Protein AF-A0A1W2ESC0-F1 (afdb_monomer_lite)

Sequence (188 aa):
MRTIAGMPHILHDETISSWLYRSTLRSRYNNQYLAGQSFMIPSPVSWGGPLVESSDWDFDPNTDFLKAAMENLAIDVNYAAALFFNTHGRVVDWARRWWFCAQCLRADIARGQAPGWRKHWCYRDSIVCSTHGADLHRLQVQPQLSRGWDAFIQCLQDRLIDPAWQCQNFQRFRVSVVNRVARWKLKQ

pLDDT: mean 76.6, std 17.03, range [35.06, 96.19]

Structure (mmCIF, N/CA/C/O backbone):
data_AF-A0A1W2ESC0-F1
#
_entry.id   AF-A0A1W2ESC0-F1
#
loop_
_atom_site.group_PDB
_atom_site.id
_atom_site.type_symbol
_atom_site.label_atom_id
_atom_site.label_alt_id
_atom_site.label_comp_id
_atom_site.label_asym_id
_atom_site.label_entity_id
_atom_site.label_seq_id
_atom_site.pdbx_PDB_ins_code
_atom_site.Cartn_x
_atom_site.Cartn_y
_atom_site.Cartn_z
_atom_site.occupancy
_atom_site.B_iso_or_equiv
_atom_site.auth_seq_id
_atom_site.auth_comp_id
_atom_site.auth_asym_id
_atom_site.auth_atom_id
_atom_site.pdbx_PDB_model_num
ATOM 1 N N . MET A 1 1 ? 5.830 -21.468 -4.766 1.00 41.41 1 MET A N 1
ATOM 2 C CA . MET A 1 1 ? 5.925 -20.130 -5.397 1.00 41.41 1 MET A CA 1
ATOM 3 C C . MET A 1 1 ? 7.363 -19.906 -5.823 1.00 41.41 1 MET A C 1
ATOM 5 O O . MET A 1 1 ? 8.243 -20.080 -4.991 1.00 41.41 1 MET A O 1
ATOM 9 N N . ARG A 1 2 ? 7.616 -19.603 -7.103 1.00 43.34 2 ARG A N 1
ATOM 10 C CA . ARG A 1 2 ? 8.973 -19.318 -7.592 1.00 43.34 2 ARG A CA 1
ATOM 11 C C . ARG A 1 2 ? 9.365 -17.904 -7.163 1.00 43.34 2 ARG A C 1
ATOM 13 O O . ARG A 1 2 ? 8.674 -16.946 -7.495 1.00 43.34 2 ARG A O 1
ATOM 20 N N . THR A 1 3 ? 10.451 -17.785 -6.409 1.00 53.44 3 THR A N 1
ATOM 21 C CA . THR A 1 3 ? 11.131 -16.511 -6.161 1.00 53.44 3 THR A CA 1
ATOM 22 C C . THR A 1 3 ? 11.777 -16.043 -7.459 1.00 53.44 3 THR A C 1
ATOM 24 O O . THR A 1 3 ? 12.537 -16.803 -8.059 1.00 53.44 3 THR A O 1
ATOM 27 N N . ILE A 1 4 ? 11.505 -14.810 -7.886 1.00 63.50 4 ILE A N 1
ATOM 28 C CA . ILE A 1 4 ? 12.285 -14.177 -8.957 1.00 63.50 4 ILE A CA 1
ATOM 29 C C . ILE A 1 4 ? 13.701 -13.987 -8.403 1.00 63.50 4 ILE A C 1
ATOM 31 O O . ILE A 1 4 ? 13.871 -13.432 -7.313 1.00 63.50 4 ILE A O 1
ATOM 35 N N . ALA A 1 5 ? 14.704 -14.550 -9.079 1.00 62.56 5 ALA A N 1
ATOM 36 C CA . ALA A 1 5 ? 16.070 -14.604 -8.567 1.00 62.56 5 ALA A CA 1
ATOM 37 C C . ALA A 1 5 ? 16.574 -13.191 -8.218 1.00 62.56 5 ALA A C 1
ATOM 39 O O . ALA A 1 5 ? 16.376 -12.245 -8.972 1.00 62.56 5 ALA A O 1
ATOM 40 N N . GLY A 1 6 ? 17.179 -13.034 -7.037 1.00 67.25 6 GLY A N 1
ATOM 41 C CA . GLY A 1 6 ? 17.660 -11.736 -6.546 1.00 67.25 6 GLY A CA 1
ATOM 42 C C . GLY A 1 6 ? 16.595 -10.817 -5.927 1.00 67.2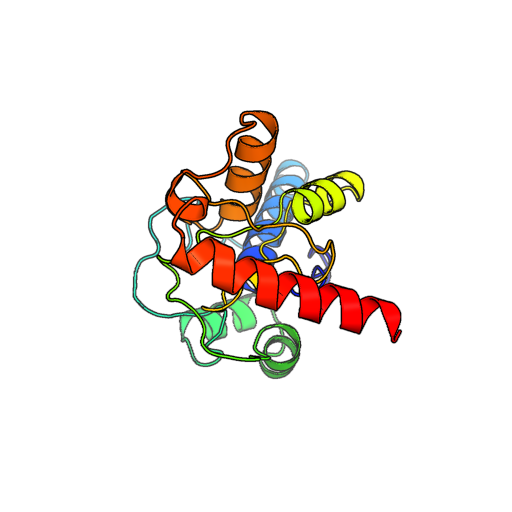5 6 GLY A C 1
ATOM 43 O O . GLY A 1 6 ? 16.959 -9.862 -5.243 1.00 67.25 6 GLY A O 1
ATOM 44 N N . MET A 1 7 ? 15.297 -11.116 -6.060 1.00 75.38 7 MET A N 1
ATOM 45 C CA . MET A 1 7 ? 14.214 -10.269 -5.541 1.00 75.38 7 MET A CA 1
ATOM 46 C C . MET A 1 7 ? 13.672 -10.739 -4.181 1.00 75.38 7 MET A C 1
ATOM 48 O O . MET A 1 7 ? 13.781 -11.920 -3.833 1.00 75.38 7 MET A O 1
ATOM 52 N N . PRO A 1 8 ? 13.138 -9.831 -3.342 1.00 81.88 8 PRO A N 1
ATOM 53 C CA . PRO A 1 8 ? 12.454 -10.204 -2.111 1.00 81.88 8 PRO A CA 1
ATOM 54 C C . PRO A 1 8 ? 11.199 -11.031 -2.401 1.00 81.88 8 PRO A C 1
ATOM 56 O O . PRO A 1 8 ? 10.537 -10.876 -3.428 1.00 81.88 8 PRO A O 1
ATOM 59 N N . HIS A 1 9 ? 10.840 -11.880 -1.441 1.00 85.94 9 HIS A N 1
ATOM 60 C CA . HIS A 1 9 ? 9.567 -12.586 -1.463 1.00 85.94 9 HIS A CA 1
ATOM 61 C C . HIS A 1 9 ? 8.393 -11.590 -1.463 1.00 85.94 9 HIS A C 1
ATOM 63 O O . HIS A 1 9 ? 8.395 -10.614 -0.698 1.00 85.94 9 HIS A O 1
ATOM 69 N N . ILE A 1 10 ? 7.392 -11.874 -2.298 1.00 89.19 10 ILE A N 1
ATOM 70 C CA . ILE A 1 10 ? 6.139 -11.115 -2.388 1.00 89.19 10 ILE A CA 1
ATOM 71 C C . ILE A 1 10 ? 5.327 -11.372 -1.121 1.00 89.19 10 ILE A C 1
ATOM 73 O O . ILE A 1 10 ? 5.048 -12.516 -0.771 1.00 89.19 10 ILE A O 1
ATOM 77 N N . LEU A 1 11 ? 4.972 -10.329 -0.385 1.00 92.00 11 LEU A N 1
ATOM 78 C CA . LEU A 1 11 ? 4.219 -10.487 0.855 1.00 92.00 11 LEU A CA 1
ATOM 79 C C . LEU A 1 11 ? 2.764 -10.851 0.560 1.00 92.00 11 LEU A C 1
ATOM 81 O O . LEU A 1 11 ? 2.233 -10.600 -0.521 1.00 92.00 11 LEU A O 1
ATOM 85 N N . HIS A 1 12 ? 2.102 -11.438 1.557 1.00 89.94 12 HIS A N 1
ATOM 86 C CA . HIS A 1 12 ? 0.672 -11.706 1.468 1.00 89.94 12 HIS A CA 1
ATOM 87 C C . HIS A 1 12 ? -0.081 -10.414 1.151 1.00 89.94 12 HIS A C 1
ATOM 89 O O . HIS A 1 12 ? 0.011 -9.460 1.928 1.00 89.94 12 HIS A O 1
ATOM 95 N N . ASP A 1 13 ? -0.864 -10.440 0.071 1.00 91.44 13 ASP A N 1
ATOM 96 C CA . ASP A 1 13 ? -1.694 -9.327 -0.385 1.00 91.44 13 ASP A CA 1
ATOM 97 C C . ASP A 1 13 ? -0.892 -8.045 -0.679 1.00 91.44 13 ASP A C 1
ATOM 99 O O . ASP A 1 13 ? -1.397 -6.946 -0.515 1.00 91.44 13 ASP A O 1
ATOM 103 N N . GLU A 1 14 ? 0.380 -8.154 -1.068 1.00 93.00 14 GLU A N 1
ATOM 104 C CA . GLU A 1 14 ? 1.222 -6.993 -1.382 1.00 93.00 14 GLU A CA 1
ATOM 105 C C . GLU A 1 14 ? 0.822 -6.315 -2.703 1.00 93.00 14 GLU A C 1
ATOM 107 O O . GLU A 1 14 ? 0.437 -6.989 -3.660 1.00 93.00 14 GLU A O 1
ATOM 112 N N . THR A 1 15 ? 0.929 -4.984 -2.772 1.00 92.38 15 THR A N 1
ATOM 113 C CA . THR A 1 15 ? 0.812 -4.249 -4.041 1.00 92.38 15 THR A CA 1
ATOM 114 C C . THR A 1 15 ? 2.098 -4.366 -4.862 1.00 92.38 15 THR A C 1
ATOM 116 O O . THR A 1 15 ? 3.195 -4.502 -4.308 1.00 92.38 15 THR A O 1
ATOM 119 N N . ILE A 1 16 ? 2.004 -4.269 -6.190 1.00 88.81 16 ILE A N 1
ATOM 120 C CA . ILE A 1 16 ? 3.195 -4.398 -7.037 1.00 88.81 16 ILE A CA 1
ATOM 121 C C . ILE A 1 16 ? 4.180 -3.247 -6.822 1.00 88.81 16 ILE A C 1
ATOM 123 O O . ILE A 1 16 ? 5.386 -3.477 -6.761 1.00 88.81 16 ILE A O 1
ATOM 127 N N . SER A 1 17 ? 3.687 -2.027 -6.601 1.00 86.62 17 SER A N 1
ATOM 128 C CA . SER A 1 17 ? 4.542 -0.873 -6.317 1.00 86.62 17 SER A CA 1
ATOM 129 C C . SER A 1 17 ? 5.352 -1.025 -5.032 1.00 86.62 17 SER A C 1
ATOM 131 O O . SER A 1 17 ? 6.529 -0.664 -4.996 1.00 86.62 17 SER A O 1
ATOM 133 N N . SER A 1 18 ? 4.755 -1.616 -3.994 1.00 90.50 18 SER A N 1
ATOM 134 C CA . SER A 1 18 ? 5.446 -1.957 -2.750 1.00 90.50 18 SER A CA 1
ATOM 135 C C . SER A 1 18 ? 6.541 -2.992 -2.986 1.00 90.50 18 SER A C 1
ATOM 137 O O . SER A 1 18 ? 7.677 -2.825 -2.533 1.00 90.50 18 SER A O 1
ATOM 139 N N . TRP A 1 19 ? 6.211 -4.056 -3.718 1.00 89.75 19 TRP A N 1
ATOM 140 C CA . TRP A 1 19 ? 7.153 -5.129 -3.996 1.00 89.75 19 TRP A CA 1
ATOM 141 C C . TRP A 1 19 ? 8.335 -4.653 -4.857 1.00 89.75 19 TRP A C 1
ATOM 143 O O . TRP A 1 19 ? 9.490 -4.949 -4.532 1.00 89.75 19 TRP A O 1
ATOM 153 N N . LEU A 1 20 ? 8.082 -3.844 -5.893 1.00 83.75 20 LEU A N 1
ATOM 154 C CA . LEU A 1 20 ? 9.140 -3.229 -6.700 1.00 83.75 20 LEU A CA 1
ATOM 155 C C . LEU A 1 20 ? 10.026 -2.318 -5.849 1.00 83.75 20 LEU A C 1
ATOM 157 O O . LEU A 1 20 ? 11.248 -2.462 -5.881 1.00 83.75 20 LEU A O 1
ATOM 161 N N . TYR A 1 21 ? 9.442 -1.448 -5.020 1.00 84.44 21 TYR A N 1
ATOM 162 C CA . TYR A 1 21 ? 10.215 -0.588 -4.125 1.00 84.44 21 TYR A CA 1
ATOM 163 C C . TYR A 1 21 ? 11.125 -1.401 -3.190 1.00 84.44 21 TYR A C 1
ATOM 165 O O . TYR A 1 21 ? 12.327 -1.137 -3.113 1.00 84.44 21 TYR A O 1
ATOM 173 N N . ARG A 1 22 ? 10.610 -2.456 -2.548 1.00 87.69 22 ARG A N 1
ATOM 174 C CA . ARG A 1 22 ? 11.422 -3.354 -1.704 1.00 87.69 22 ARG A CA 1
ATOM 175 C C . ARG A 1 22 ? 12.517 -4.072 -2.490 1.00 87.69 22 ARG A C 1
ATOM 177 O O . ARG A 1 22 ? 13.609 -4.283 -1.961 1.00 87.69 22 ARG A O 1
ATOM 184 N N . SER A 1 23 ? 12.255 -4.409 -3.750 1.00 82.19 23 SER A N 1
ATOM 185 C CA . SER A 1 23 ? 13.252 -4.999 -4.648 1.00 82.19 23 SER A CA 1
ATOM 186 C C . SER A 1 23 ? 14.414 -4.036 -4.901 1.00 82.19 23 SER A C 1
ATOM 188 O O . SER A 1 23 ? 15.574 -4.450 -4.859 1.00 82.19 23 SER A O 1
ATOM 190 N N . THR A 1 24 ? 14.134 -2.734 -5.034 1.00 76.00 24 THR A N 1
ATOM 191 C CA . THR A 1 24 ? 15.190 -1.717 -5.167 1.00 76.00 24 THR A CA 1
ATOM 192 C C . THR A 1 24 ? 16.056 -1.584 -3.910 1.00 76.00 24 THR A C 1
ATOM 194 O O . THR A 1 24 ? 17.265 -1.395 -4.022 1.00 76.00 24 THR A O 1
ATOM 197 N N . LEU A 1 25 ? 15.486 -1.736 -2.706 1.00 74.12 25 LEU A N 1
ATOM 198 C CA . LEU A 1 25 ? 16.249 -1.659 -1.451 1.00 74.12 25 LEU A CA 1
ATOM 199 C C . LEU A 1 25 ? 17.281 -2.788 -1.338 1.00 74.12 25 LEU A C 1
ATOM 201 O O . LEU A 1 25 ? 18.408 -2.556 -0.904 1.00 74.12 25 LEU A O 1
ATOM 205 N N . ARG A 1 26 ? 16.920 -3.998 -1.778 1.00 64.38 26 ARG A N 1
ATOM 206 C CA . ARG A 1 26 ? 17.834 -5.148 -1.796 1.00 64.38 26 ARG A CA 1
ATOM 207 C C . ARG A 1 26 ? 18.931 -4.995 -2.852 1.00 64.38 26 ARG A C 1
ATOM 209 O O . ARG A 1 26 ? 20.084 -5.313 -2.576 1.00 64.38 26 ARG A O 1
ATOM 216 N N . SER A 1 27 ? 18.585 -4.463 -4.027 1.00 58.38 27 SER A N 1
ATOM 217 C CA . SER A 1 27 ? 19.563 -4.138 -5.074 1.00 58.38 27 SER A CA 1
ATOM 218 C C . SER A 1 27 ? 20.592 -3.108 -4.590 1.00 58.38 27 SER A C 1
ATOM 220 O O . SER A 1 27 ? 21.786 -3.303 -4.790 1.00 58.38 27 SER A O 1
ATOM 222 N N . ARG A 1 28 ? 20.173 -2.074 -3.840 1.00 54.69 28 ARG A N 1
ATOM 223 C CA . ARG A 1 28 ? 21.103 -1.095 -3.242 1.00 54.69 28 ARG A CA 1
ATOM 224 C C . ARG A 1 28 ? 22.101 -1.716 -2.266 1.00 54.69 28 ARG A C 1
ATOM 226 O O . ARG A 1 28 ? 23.260 -1.315 -2.268 1.00 54.69 28 ARG A O 1
ATOM 233 N N . TYR A 1 29 ? 21.670 -2.703 -1.483 1.00 49.41 29 TYR A N 1
ATOM 234 C CA . TYR A 1 29 ? 22.563 -3.436 -0.586 1.00 49.41 29 TYR A CA 1
ATOM 235 C C . TYR A 1 29 ? 23.587 -4.283 -1.362 1.00 49.41 29 TYR A C 1
ATOM 237 O O . TYR A 1 29 ? 24.774 -4.254 -1.055 1.00 49.41 29 TYR A O 1
ATOM 245 N N . ASN A 1 30 ? 23.158 -4.975 -2.422 1.00 49.44 30 ASN A N 1
ATOM 246 C CA . ASN A 1 30 ? 24.054 -5.806 -3.233 1.00 49.44 30 ASN A CA 1
ATOM 247 C C . ASN A 1 30 ? 25.013 -4.982 -4.116 1.00 49.44 30 ASN A C 1
ATOM 249 O O . ASN A 1 30 ? 26.172 -5.362 -4.271 1.00 49.44 30 ASN A O 1
ATOM 253 N N . ASN A 1 31 ? 24.571 -3.836 -4.645 1.00 45.25 31 ASN A N 1
ATOM 254 C CA . ASN A 1 31 ? 25.403 -2.944 -5.461 1.00 45.25 31 ASN A CA 1
ATOM 255 C C . ASN A 1 31 ? 26.501 -2.232 -4.650 1.00 45.25 31 ASN A C 1
ATOM 257 O O . ASN A 1 31 ? 27.511 -1.842 -5.225 1.00 45.25 31 ASN A O 1
ATOM 261 N N . GLN A 1 32 ? 26.355 -2.090 -3.326 1.00 43.34 32 GLN A N 1
ATOM 262 C CA . GLN A 1 32 ? 27.427 -1.548 -2.475 1.00 43.34 32 GLN A CA 1
ATOM 263 C C . GLN A 1 32 ? 28.571 -2.544 -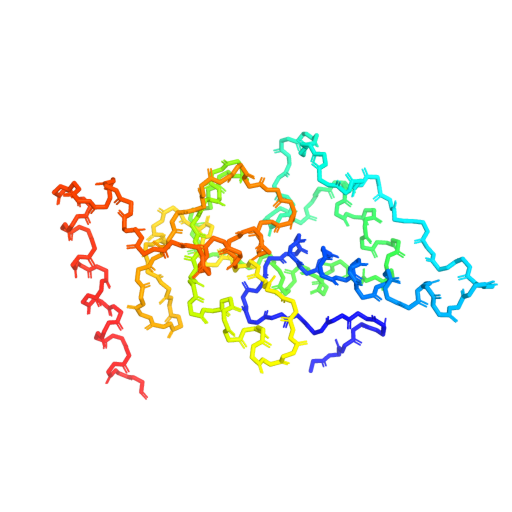2.224 1.00 43.34 32 GLN A C 1
ATOM 265 O O . GLN A 1 32 ? 29.691 -2.112 -1.965 1.00 43.34 32 GLN A O 1
ATOM 270 N N . TYR A 1 33 ? 28.326 -3.854 -2.341 1.00 38.41 33 TYR A N 1
ATOM 271 C CA . TYR A 1 33 ? 29.348 -4.895 -2.146 1.00 38.41 33 TYR A CA 1
ATOM 272 C C . TYR A 1 33 ? 29.983 -5.402 -3.452 1.00 38.41 33 TYR A C 1
ATOM 274 O O . TYR A 1 33 ? 31.045 -6.020 -3.414 1.00 38.41 33 TYR A O 1
ATOM 282 N N . LEU A 1 34 ? 29.377 -5.123 -4.609 1.00 39.59 34 LEU A N 1
ATOM 283 C CA . LEU A 1 34 ? 29.867 -5.525 -5.930 1.00 39.59 34 LEU A CA 1
ATOM 284 C C . LEU A 1 34 ? 30.189 -4.284 -6.771 1.00 39.59 34 LEU A C 1
ATOM 286 O O . LEU A 1 34 ? 29.500 -3.973 -7.740 1.00 39.59 34 LEU A O 1
ATOM 290 N N . ALA A 1 35 ? 31.264 -3.580 -6.411 1.00 38.09 35 ALA A N 1
ATOM 291 C CA . ALA A 1 35 ? 31.797 -2.410 -7.122 1.00 38.09 35 ALA A CA 1
ATOM 292 C C . ALA A 1 35 ? 32.402 -2.740 -8.512 1.00 38.09 35 ALA A C 1
ATOM 294 O O . ALA A 1 35 ? 33.462 -2.236 -8.873 1.00 38.09 35 ALA A O 1
ATOM 295 N N . GLY A 1 36 ? 31.756 -3.602 -9.301 1.00 39.00 36 GLY A N 1
ATOM 296 C CA . GLY A 1 36 ? 32.279 -4.048 -10.595 1.00 39.00 36 GLY A CA 1
ATOM 297 C C . GLY A 1 36 ? 31.262 -4.610 -11.587 1.00 39.00 36 GLY A C 1
ATOM 298 O O . GLY A 1 36 ? 31.639 -4.884 -12.722 1.00 39.00 36 GLY A O 1
ATOM 299 N N . GLN A 1 37 ? 29.985 -4.770 -11.224 1.00 35.88 37 GLN A N 1
ATOM 300 C CA . GLN A 1 37 ? 28.953 -5.190 -12.177 1.00 35.88 37 GLN A CA 1
ATOM 301 C C . GLN A 1 37 ? 27.734 -4.287 -12.043 1.00 35.88 37 GLN A C 1
ATOM 303 O O . GLN A 1 37 ? 27.009 -4.331 -11.055 1.00 35.88 37 GLN A O 1
ATOM 308 N N . SER A 1 38 ? 27.548 -3.443 -13.059 1.00 36.34 38 SER A N 1
ATOM 309 C CA . SER A 1 38 ? 26.398 -2.559 -13.225 1.00 36.34 38 SER A CA 1
ATOM 310 C C . SER A 1 38 ? 25.133 -3.401 -13.424 1.00 36.34 38 SER A C 1
ATOM 312 O O . SER A 1 38 ? 24.699 -3.653 -14.547 1.00 36.34 38 SER A O 1
ATOM 314 N N . PHE A 1 39 ? 24.557 -3.903 -12.331 1.00 35.06 39 PHE A N 1
ATOM 315 C CA . PHE A 1 39 ? 23.235 -4.509 -12.359 1.00 35.06 39 PHE A CA 1
ATOM 316 C C . PHE A 1 39 ? 22.195 -3.393 -12.348 1.00 35.06 39 PHE A C 1
ATOM 318 O O . PHE A 1 39 ? 21.914 -2.796 -11.311 1.00 35.06 39 PHE A O 1
ATOM 325 N N . MET A 1 40 ? 21.665 -3.145 -13.547 1.00 37.84 40 MET A N 1
ATOM 326 C CA . MET A 1 40 ? 20.442 -2.408 -13.865 1.00 37.84 40 MET A CA 1
ATOM 327 C C . MET A 1 40 ? 20.280 -1.072 -13.136 1.00 37.84 40 MET A C 1
ATOM 329 O O . MET A 1 40 ? 19.765 -0.984 -12.021 1.00 37.84 40 MET A O 1
ATOM 333 N N . ILE A 1 41 ? 20.658 -0.004 -13.841 1.00 39.72 41 ILE A N 1
ATOM 334 C CA . ILE A 1 41 ? 20.189 1.358 -13.573 1.00 39.72 41 ILE A CA 1
ATOM 335 C C . ILE A 1 41 ? 18.659 1.293 -13.385 1.00 39.72 41 ILE A C 1
ATOM 337 O O . ILE A 1 41 ? 17.969 0.850 -14.306 1.00 39.72 41 ILE A O 1
ATOM 341 N N . PRO A 1 42 ? 18.101 1.681 -12.222 1.00 39.69 42 PRO A N 1
ATOM 342 C CA . PRO A 1 42 ? 16.657 1.670 -12.038 1.00 39.69 42 PRO A CA 1
ATOM 343 C C . PRO A 1 42 ? 16.017 2.677 -13.003 1.00 39.69 42 PRO A C 1
ATOM 345 O O . PRO A 1 42 ? 16.354 3.860 -12.974 1.00 39.69 42 PRO A O 1
ATOM 348 N N . SER A 1 43 ? 15.104 2.205 -13.853 1.00 38.66 43 SER A N 1
ATOM 349 C CA . SER A 1 43 ? 14.258 3.042 -14.719 1.00 38.66 43 SER A CA 1
ATOM 350 C C . SER A 1 43 ? 13.336 3.955 -13.876 1.00 38.66 43 SER A C 1
ATOM 352 O O . SER A 1 43 ? 13.102 3.656 -12.700 1.00 38.66 43 SER A O 1
ATOM 354 N N . PRO A 1 44 ? 12.787 5.051 -14.439 1.00 41.59 44 PRO A N 1
ATOM 355 C CA . PRO A 1 44 ? 12.885 6.450 -14.005 1.00 41.59 44 PRO A CA 1
ATOM 356 C C . PRO A 1 44 ? 12.030 6.833 -12.777 1.00 41.59 44 PRO A C 1
ATOM 358 O O . PRO A 1 44 ? 11.700 8.000 -12.588 1.00 41.59 44 PRO A O 1
ATOM 361 N N . VAL A 1 45 ? 11.670 5.887 -11.908 1.00 45.34 45 VAL A N 1
ATOM 362 C CA . VAL A 1 45 ? 11.050 6.191 -10.612 1.00 45.34 45 VAL A CA 1
ATOM 363 C C . VAL A 1 45 ? 12.150 6.445 -9.593 1.00 45.34 45 VAL A C 1
ATOM 365 O O . VAL A 1 45 ? 12.391 5.684 -8.655 1.00 45.34 45 VAL A O 1
ATOM 368 N N . SER A 1 46 ? 12.890 7.519 -9.832 1.00 39.94 46 SER A N 1
ATOM 369 C CA . SER A 1 46 ? 13.880 8.056 -8.916 1.00 39.94 46 SER A CA 1
ATOM 370 C C . SER A 1 46 ? 13.208 8.407 -7.581 1.00 39.94 46 SER A C 1
ATOM 372 O O . SER A 1 46 ? 12.581 9.443 -7.399 1.00 39.94 46 SER A O 1
ATOM 374 N N . TRP A 1 47 ? 13.350 7.491 -6.625 1.00 45.34 47 TRP A N 1
ATOM 375 C CA . TRP A 1 47 ? 13.706 7.791 -5.239 1.00 45.34 47 TRP A CA 1
ATOM 376 C C . TRP A 1 47 ? 12.968 8.956 -4.556 1.00 45.34 47 TRP A C 1
ATOM 378 O O . TRP A 1 47 ? 13.600 9.894 -4.082 1.00 45.34 47 TRP A O 1
ATOM 388 N N . GLY A 1 48 ? 11.644 8.859 -4.425 1.00 42.25 48 GLY A N 1
ATOM 389 C CA . GLY A 1 48 ? 10.869 9.790 -3.593 1.00 42.25 48 GLY A CA 1
ATOM 390 C C . GLY A 1 48 ? 10.405 11.067 -4.298 1.00 42.25 48 GLY A C 1
ATOM 391 O O . GLY A 1 48 ? 9.916 11.973 -3.627 1.00 42.25 48 GLY A O 1
ATOM 392 N N . GLY A 1 49 ? 10.518 11.140 -5.628 1.00 38.38 49 GLY A N 1
ATOM 393 C CA . GLY A 1 49 ? 9.806 12.147 -6.415 1.00 38.38 49 GLY A CA 1
ATOM 394 C C . GLY A 1 49 ? 8.287 11.902 -6.427 1.00 38.38 49 GLY A C 1
ATOM 395 O O . GLY A 1 49 ? 7.860 10.751 -6.292 1.00 38.38 49 GLY A O 1
ATOM 396 N N . PRO A 1 50 ? 7.459 12.954 -6.585 1.00 44.16 50 PRO A N 1
ATOM 397 C CA . PRO A 1 50 ? 6.019 12.791 -6.762 1.00 44.16 50 PRO A CA 1
ATOM 398 C C . PRO A 1 50 ? 5.761 11.884 -7.968 1.00 44.16 50 PRO A C 1
ATOM 400 O O . PRO A 1 50 ? 6.401 12.060 -9.005 1.00 44.16 50 PRO A O 1
ATOM 403 N N . LEU A 1 51 ? 4.844 10.915 -7.837 1.00 50.47 51 LEU A N 1
ATOM 404 C CA . LEU A 1 51 ? 4.415 10.119 -8.987 1.00 50.47 51 LEU A CA 1
ATOM 405 C C . LEU A 1 51 ? 3.961 11.070 -10.098 1.00 50.47 51 LEU A C 1
ATOM 407 O O . LEU A 1 51 ? 2.953 11.767 -9.959 1.00 50.47 51 LEU A O 1
ATOM 411 N N . VAL A 1 52 ? 4.725 11.092 -11.186 1.00 47.22 52 VAL A N 1
ATOM 412 C CA . VAL A 1 52 ? 4.305 11.704 -12.437 1.00 47.22 52 VAL A CA 1
ATOM 413 C C . VAL A 1 52 ? 3.261 10.759 -13.038 1.00 47.22 52 VAL A C 1
ATOM 415 O O . VAL A 1 52 ? 3.565 9.613 -13.346 1.00 47.22 52 VAL A O 1
ATOM 418 N N . GLU A 1 53 ? 2.033 11.272 -13.134 1.00 51.59 53 GLU A N 1
ATOM 419 C CA . GLU A 1 53 ? 0.903 10.796 -13.951 1.00 51.59 53 GLU A CA 1
ATOM 420 C C . GLU A 1 53 ? 0.033 9.611 -13.464 1.00 51.59 53 GLU A C 1
ATOM 422 O O . GLU A 1 53 ? 0.436 8.453 -13.432 1.00 51.59 53 GLU A O 1
ATOM 427 N N . SER A 1 54 ? -1.211 9.994 -13.118 1.00 53.38 54 SER A N 1
ATOM 428 C CA . SER A 1 54 ? -2.572 9.409 -13.273 1.00 53.38 54 SER A CA 1
ATOM 429 C C . SER A 1 54 ? -2.849 7.906 -13.448 1.00 53.38 54 SER A C 1
ATOM 431 O O . SER A 1 54 ? -4.009 7.519 -13.302 1.00 53.38 54 SER A O 1
ATOM 433 N N . SER A 1 55 ? -1.874 7.055 -13.746 1.00 63.75 55 SER A N 1
ATOM 434 C CA . SER A 1 55 ? -2.099 5.636 -14.026 1.00 63.75 55 SER A CA 1
ATOM 435 C C . SER A 1 55 ? -1.941 4.783 -12.762 1.00 63.75 55 SER A C 1
ATOM 437 O O . SER A 1 55 ? -0.934 4.837 -12.055 1.00 63.75 55 SER A O 1
ATOM 439 N N . ASP A 1 56 ? -2.972 4.005 -12.428 1.00 78.06 56 ASP A N 1
ATOM 440 C CA . ASP A 1 56 ? -3.004 3.172 -11.224 1.00 78.06 56 ASP A CA 1
ATOM 441 C C . ASP A 1 56 ? -2.427 1.777 -11.482 1.00 78.06 56 ASP A C 1
ATOM 443 O O . ASP A 1 56 ? -3.131 0.776 -11.547 1.00 78.06 56 ASP A O 1
ATOM 447 N N . TRP A 1 57 ? -1.111 1.699 -11.598 1.00 79.12 57 TRP A N 1
ATOM 448 C CA . TRP A 1 57 ? -0.397 0.467 -11.931 1.00 79.12 57 TRP A CA 1
ATOM 449 C C . TRP A 1 57 ? -0.366 -0.600 -10.817 1.00 79.12 57 TRP A C 1
ATOM 451 O O . TRP A 1 57 ? 0.170 -1.682 -11.037 1.00 79.12 57 TRP A O 1
ATOM 461 N N . ASP A 1 58 ? -0.945 -0.349 -9.634 1.00 86.50 58 ASP A N 1
ATOM 462 C CA . ASP A 1 58 ? -1.186 -1.413 -8.639 1.00 86.50 58 ASP A CA 1
ATOM 463 C C . ASP A 1 58 ? -2.418 -2.265 -8.980 1.00 86.50 58 ASP A C 1
ATOM 465 O O . ASP A 1 58 ? -2.529 -3.392 -8.496 1.00 86.50 58 ASP A O 1
ATOM 469 N N . PHE A 1 59 ? -3.351 -1.711 -9.761 1.00 87.19 59 PHE A N 1
ATOM 470 C CA . PHE A 1 59 ? -4.650 -2.321 -10.056 1.00 87.19 59 PHE A CA 1
ATOM 471 C C . PHE A 1 59 ? -5.010 -2.306 -11.550 1.00 87.19 59 PHE A C 1
ATOM 473 O O . PHE A 1 59 ? -5.963 -2.977 -11.939 1.00 87.19 59 PHE A O 1
ATOM 480 N N . ASP A 1 60 ? -4.225 -1.625 -12.387 1.00 84.31 60 ASP A N 1
ATOM 481 C CA . ASP A 1 60 ? -4.312 -1.655 -13.845 1.00 84.31 60 ASP A CA 1
ATOM 482 C C . ASP A 1 60 ? -3.086 -2.364 -14.460 1.00 84.31 60 ASP A C 1
ATOM 484 O O . ASP A 1 60 ? -1.979 -1.806 -14.472 1.00 84.31 60 ASP A O 1
ATOM 488 N N . PRO A 1 61 ? -3.257 -3.591 -14.991 1.00 78.94 61 PRO A N 1
ATOM 489 C CA . PRO A 1 61 ? -2.174 -4.339 -15.619 1.00 78.94 61 PRO A CA 1
ATOM 490 C C . PRO A 1 61 ? -1.794 -3.804 -17.011 1.00 78.94 61 PRO A C 1
ATOM 492 O O . PRO A 1 61 ? -0.824 -4.274 -17.601 1.00 78.94 61 PRO A O 1
ATOM 495 N N . ASN A 1 62 ? -2.546 -2.851 -17.570 1.00 80.19 62 ASN A N 1
ATOM 496 C CA . ASN A 1 62 ? -2.360 -2.394 -18.948 1.00 80.19 62 ASN A CA 1
ATOM 497 C C . ASN A 1 62 ? -1.525 -1.119 -19.074 1.00 80.19 62 ASN A C 1
ATOM 499 O O . ASN A 1 62 ? -1.331 -0.643 -20.194 1.00 80.19 62 ASN A O 1
ATOM 503 N N . THR A 1 63 ? -1.005 -0.593 -17.964 1.00 78.19 63 THR A N 1
ATOM 504 C CA . THR A 1 63 ? -0.166 0.609 -17.980 1.00 78.19 63 THR A CA 1
ATOM 505 C C . THR A 1 63 ? 1.153 0.356 -18.716 1.00 78.19 63 THR A C 1
ATOM 507 O O . THR A 1 63 ? 1.807 -0.674 -18.528 1.00 78.19 63 THR A O 1
ATOM 510 N N . ASP A 1 64 ? 1.571 1.308 -19.552 1.00 77.44 64 ASP A N 1
ATOM 511 C CA . ASP A 1 64 ? 2.811 1.184 -20.333 1.00 77.44 64 ASP A CA 1
ATOM 512 C C . ASP A 1 64 ? 4.043 1.103 -19.429 1.00 77.44 64 ASP A C 1
ATOM 514 O O . ASP A 1 64 ? 4.972 0.338 -19.689 1.00 77.44 64 ASP A O 1
ATOM 518 N N . PHE A 1 65 ? 4.002 1.817 -18.301 1.00 72.88 65 PHE A N 1
ATOM 519 C CA . PHE A 1 65 ? 5.022 1.730 -17.266 1.00 72.88 65 PHE A CA 1
ATOM 520 C C . PHE A 1 65 ? 5.183 0.301 -16.733 1.00 72.88 65 PHE A C 1
ATOM 522 O O . PHE A 1 65 ? 6.306 -0.190 -16.616 1.00 72.88 65 PHE A O 1
ATOM 529 N N . LEU A 1 66 ? 4.077 -0.386 -16.426 1.00 75.88 66 LEU A N 1
ATOM 530 C CA . LEU A 1 66 ? 4.135 -1.749 -15.913 1.00 75.88 66 LEU A CA 1
ATOM 531 C C . LEU A 1 66 ? 4.713 -2.711 -16.947 1.00 75.88 66 LEU A C 1
ATOM 533 O O . LEU A 1 66 ? 5.567 -3.522 -16.593 1.00 75.88 66 LEU A O 1
ATOM 537 N N . LYS A 1 67 ? 4.273 -2.617 -18.206 1.00 77.81 67 LYS A N 1
ATOM 538 C CA . LYS A 1 67 ? 4.792 -3.457 -19.295 1.00 77.81 67 LYS A CA 1
ATOM 539 C C . LYS A 1 67 ? 6.305 -3.295 -19.419 1.00 77.81 67 LYS A C 1
ATOM 541 O O . LYS A 1 67 ? 7.029 -4.282 -19.315 1.00 77.81 67 LYS A O 1
ATOM 546 N N . ALA A 1 68 ? 6.781 -2.050 -19.483 1.00 76.38 68 ALA A N 1
ATOM 547 C CA . ALA A 1 68 ? 8.207 -1.746 -19.532 1.00 76.38 68 ALA A CA 1
ATOM 548 C C . ALA A 1 68 ? 8.961 -2.254 -18.288 1.00 76.38 68 ALA A C 1
ATOM 550 O O . ALA A 1 68 ? 10.072 -2.775 -18.397 1.00 76.38 68 ALA A O 1
ATOM 551 N N . ALA A 1 69 ? 8.386 -2.129 -17.088 1.00 74.12 69 ALA A N 1
ATOM 552 C CA . ALA A 1 69 ? 9.004 -2.630 -15.862 1.00 74.12 69 ALA A CA 1
ATOM 553 C C . ALA A 1 69 ? 9.112 -4.164 -15.854 1.00 74.12 69 ALA A C 1
ATOM 555 O O . ALA A 1 69 ? 10.155 -4.699 -15.487 1.00 74.12 69 ALA A O 1
ATOM 556 N N . MET A 1 70 ? 8.063 -4.877 -16.266 1.00 77.31 70 MET A N 1
ATOM 557 C CA . MET A 1 70 ? 8.061 -6.342 -16.311 1.00 77.31 70 MET A CA 1
ATOM 558 C C . MET A 1 70 ? 9.025 -6.880 -17.375 1.00 77.31 70 MET A C 1
ATOM 560 O O . MET A 1 70 ? 9.770 -7.816 -17.086 1.00 77.31 70 MET A O 1
ATOM 564 N N . GLU A 1 71 ? 9.082 -6.251 -18.554 1.00 78.25 71 GLU A N 1
ATOM 565 C CA . GLU A 1 71 ? 10.046 -6.579 -19.612 1.00 78.25 71 GLU A CA 1
ATOM 566 C C . GLU A 1 71 ? 11.493 -6.430 -19.125 1.00 78.25 71 GLU A C 1
ATOM 568 O O . GLU A 1 71 ? 12.279 -7.371 -19.230 1.00 78.25 71 GLU A O 1
ATOM 573 N N . ASN A 1 72 ? 11.831 -5.293 -18.504 1.00 73.62 72 ASN A N 1
ATOM 574 C CA . ASN A 1 72 ? 13.175 -5.049 -17.966 1.00 73.62 72 ASN A CA 1
ATOM 575 C C . ASN A 1 72 ? 13.575 -6.051 -16.875 1.00 73.62 72 ASN A C 1
ATOM 577 O O . ASN A 1 72 ? 14.749 -6.385 -16.733 1.00 73.62 72 ASN A O 1
ATOM 581 N N . LEU A 1 73 ? 12.607 -6.532 -16.095 1.00 73.12 73 LEU A N 1
ATOM 582 C CA . LEU A 1 73 ? 12.837 -7.495 -15.019 1.00 73.12 73 LEU A CA 1
ATOM 583 C C . LEU A 1 73 ? 12.741 -8.957 -15.487 1.00 73.12 73 LEU A C 1
ATOM 585 O O . LEU A 1 73 ? 12.891 -9.859 -14.660 1.00 73.12 73 LEU A O 1
ATOM 589 N N . ALA A 1 74 ? 12.494 -9.194 -16.781 1.00 77.56 74 ALA A N 1
ATOM 590 C CA . ALA A 1 74 ? 12.229 -10.510 -17.362 1.00 77.56 74 ALA A CA 1
ATOM 591 C C . ALA A 1 74 ? 11.123 -11.286 -16.612 1.00 77.56 74 ALA A C 1
ATOM 593 O O . ALA A 1 74 ? 11.218 -12.497 -16.394 1.00 77.56 74 ALA A O 1
ATOM 594 N N . ILE A 1 75 ? 10.075 -10.575 -16.185 1.00 76.81 75 ILE A N 1
ATOM 595 C CA . ILE A 1 75 ? 8.915 -11.139 -15.491 1.00 76.81 75 ILE A CA 1
ATOM 596 C C . ILE A 1 75 ? 7.788 -11.336 -16.500 1.00 76.81 75 ILE A C 1
ATOM 598 O O . ILE A 1 75 ? 7.415 -10.415 -17.221 1.00 76.81 75 ILE A O 1
ATOM 602 N N . ASP A 1 76 ? 7.201 -12.531 -16.509 1.00 80.25 76 ASP A N 1
ATOM 603 C CA . ASP A 1 76 ? 5.999 -12.801 -17.292 1.00 80.25 76 ASP A CA 1
ATOM 604 C C . ASP A 1 76 ? 4.830 -11.926 -16.797 1.00 80.25 76 ASP A C 1
ATOM 606 O O . ASP A 1 76 ? 4.436 -11.977 -15.626 1.00 80.25 76 ASP A O 1
ATOM 610 N N . VAL A 1 77 ? 4.272 -11.116 -17.701 1.00 75.50 77 VAL A N 1
ATOM 611 C CA . VAL A 1 77 ? 3.184 -10.176 -17.394 1.00 75.50 77 VAL A CA 1
ATOM 612 C C . VAL A 1 77 ? 1.920 -10.904 -16.934 1.00 75.50 77 VAL A C 1
ATOM 614 O O . VAL A 1 77 ? 1.254 -10.420 -16.023 1.00 75.50 77 VAL A O 1
ATOM 617 N N . ASN A 1 78 ? 1.599 -12.081 -17.480 1.00 80.19 78 ASN A N 1
ATOM 618 C CA . ASN A 1 78 ? 0.436 -12.868 -17.056 1.00 80.19 78 ASN A CA 1
ATOM 619 C C . ASN A 1 78 ? 0.636 -13.435 -15.647 1.00 80.19 78 ASN A C 1
ATOM 621 O O . ASN A 1 78 ? -0.294 -13.472 -14.839 1.00 80.19 78 ASN A O 1
ATOM 625 N N . TYR A 1 79 ? 1.863 -13.842 -15.321 1.00 80.94 79 TYR A N 1
ATOM 626 C CA . TYR A 1 79 ? 2.215 -14.265 -13.971 1.00 80.94 79 TYR A CA 1
ATOM 627 C C . TYR A 1 79 ? 2.105 -13.105 -12.971 1.00 80.94 79 TYR A C 1
ATOM 629 O O . TYR A 1 79 ? 1.499 -13.262 -11.909 1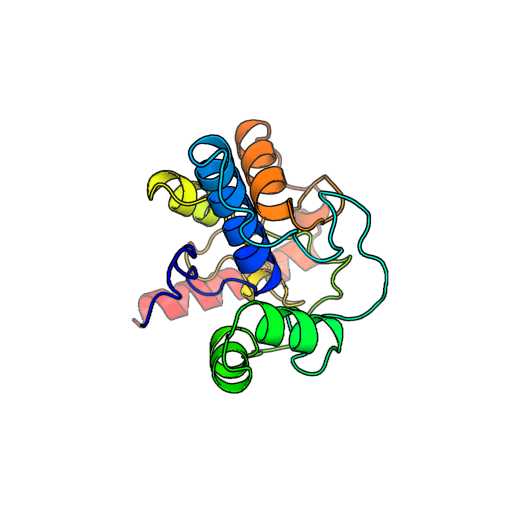.00 80.94 79 TYR A O 1
ATOM 637 N N . ALA A 1 80 ? 2.624 -11.922 -13.315 1.00 78.75 80 ALA A N 1
ATOM 638 C CA . ALA A 1 80 ? 2.468 -10.719 -12.497 1.00 78.75 80 ALA A CA 1
ATOM 639 C C . ALA A 1 80 ? 0.988 -10.314 -12.351 1.00 78.75 80 ALA A C 1
ATOM 641 O O . ALA A 1 80 ? 0.546 -10.009 -11.239 1.00 78.75 80 ALA A O 1
ATOM 642 N N . ALA A 1 81 ? 0.212 -10.393 -13.439 1.00 79.94 81 ALA A N 1
ATOM 643 C CA . ALA A 1 81 ? -1.232 -10.159 -13.474 1.00 79.94 81 ALA A CA 1
ATOM 644 C C . ALA A 1 81 ? -1.961 -11.009 -12.420 1.00 79.94 81 ALA A C 1
ATOM 646 O O . ALA A 1 81 ? -2.681 -10.477 -11.572 1.00 79.94 81 ALA A O 1
ATOM 647 N N . ALA A 1 82 ? -1.702 -12.319 -12.414 1.00 81.88 82 ALA A N 1
ATOM 648 C CA . ALA A 1 82 ? -2.332 -13.265 -11.494 1.00 81.88 82 ALA A CA 1
ATOM 649 C C . ALA A 1 82 ? -2.001 -13.004 -10.012 1.00 81.88 82 ALA A C 1
ATOM 651 O O . ALA A 1 82 ? -2.816 -13.293 -9.133 1.00 81.88 82 ALA A O 1
ATOM 652 N N . LEU A 1 83 ? -0.819 -12.457 -9.714 1.00 83.19 83 LEU A N 1
ATOM 653 C CA . LEU A 1 83 ? -0.373 -12.201 -8.342 1.00 83.19 83 LEU A CA 1
ATOM 654 C C . LEU A 1 83 ? -0.866 -10.855 -7.798 1.00 83.19 83 LEU A C 1
ATOM 656 O O . LEU A 1 83 ? -1.360 -10.763 -6.667 1.00 83.19 83 LEU A O 1
ATOM 660 N N . PHE A 1 84 ? -0.732 -9.796 -8.592 1.00 85.88 84 PHE A N 1
ATOM 661 C CA . PHE A 1 84 ? -0.931 -8.433 -8.111 1.00 85.88 84 PHE A CA 1
ATOM 662 C C . PHE A 1 84 ? -2.324 -7.886 -8.428 1.00 85.88 84 PHE A C 1
ATOM 664 O O . PHE A 1 84 ? -2.911 -7.236 -7.570 1.00 85.88 84 PHE A O 1
ATOM 671 N N . PHE A 1 85 ? -2.923 -8.239 -9.564 1.00 85.12 85 PHE A N 1
ATOM 672 C CA . PHE A 1 85 ? -4.065 -7.498 -10.119 1.00 85.12 85 PHE A CA 1
ATOM 673 C C . PHE A 1 85 ? -5.437 -8.112 -9.813 1.00 85.12 85 PHE A C 1
ATOM 675 O O . PHE A 1 85 ? -6.447 -7.723 -10.395 1.00 85.12 85 PHE A O 1
ATOM 682 N N . ASN A 1 86 ? -5.510 -9.054 -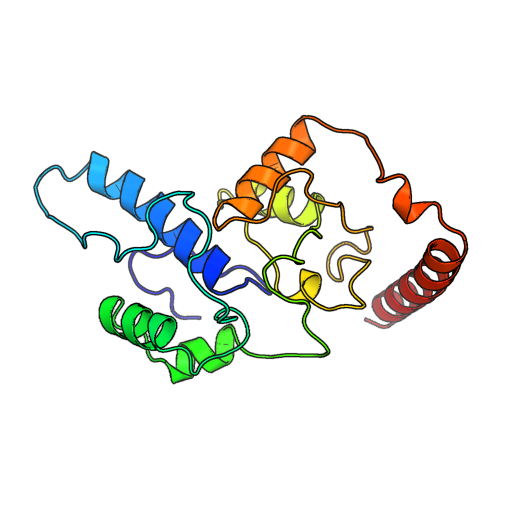8.869 1.00 78.50 86 ASN A N 1
ATOM 683 C CA . ASN A 1 86 ? -6.794 -9.556 -8.386 1.00 78.50 86 ASN A CA 1
ATOM 684 C C . ASN A 1 86 ? -7.503 -8.480 -7.542 1.00 78.50 86 ASN A C 1
ATOM 686 O O . ASN A 1 86 ? -7.006 -8.108 -6.473 1.00 78.50 86 ASN A O 1
ATOM 690 N N . THR A 1 87 ? -8.643 -7.981 -8.032 1.00 76.94 87 THR A N 1
ATOM 691 C CA . THR A 1 87 ? -9.427 -6.924 -7.383 1.00 76.94 87 THR A CA 1
ATOM 692 C C . THR A 1 87 ? -10.709 -7.484 -6.768 1.00 76.94 87 THR A C 1
ATOM 694 O O . THR A 1 87 ? -11.389 -8.329 -7.347 1.00 76.94 87 THR A O 1
ATOM 697 N N . HIS A 1 88 ? -11.052 -7.017 -5.568 1.00 76.62 88 HIS A N 1
ATOM 698 C CA . HIS A 1 88 ? -12.210 -7.510 -4.808 1.00 76.62 88 HIS A CA 1
ATOM 699 C C . HIS A 1 88 ? -13.263 -6.429 -4.526 1.00 76.62 88 HIS A C 1
ATOM 701 O O . HIS A 1 88 ? -14.192 -6.651 -3.751 1.00 76.62 88 HIS A O 1
ATOM 707 N N . GLY A 1 89 ? -13.133 -5.248 -5.133 1.00 82.56 89 GLY A N 1
ATOM 708 C CA . GLY A 1 89 ? -14.044 -4.137 -4.891 1.00 82.56 89 GLY A CA 1
ATOM 709 C C . GLY A 1 89 ? -13.574 -2.821 -5.495 1.00 82.56 89 GLY A C 1
ATOM 710 O O . GLY A 1 89 ? -12.693 -2.782 -6.351 1.00 82.56 89 GLY A O 1
ATOM 711 N N . ARG A 1 90 ? -14.179 -1.721 -5.032 1.00 87.19 90 ARG A N 1
ATOM 712 C CA . ARG A 1 90 ? -13.840 -0.369 -5.492 1.00 87.19 90 ARG A CA 1
ATOM 713 C C . ARG A 1 90 ? -12.528 0.087 -4.867 1.00 87.19 90 ARG A C 1
ATOM 715 O O . ARG A 1 90 ? -12.459 0.300 -3.656 1.00 87.19 90 ARG A O 1
ATOM 722 N N . VAL A 1 91 ? -11.512 0.235 -5.703 1.00 89.12 91 VAL A N 1
ATOM 723 C CA . VAL A 1 91 ? -10.186 0.733 -5.335 1.00 89.12 91 VAL A CA 1
ATOM 724 C C . VAL A 1 91 ? -10.228 2.256 -5.190 1.00 89.12 91 VAL A C 1
ATOM 726 O O . VAL A 1 91 ? -10.970 2.933 -5.901 1.00 89.12 91 VAL A O 1
ATOM 729 N N . VAL A 1 92 ? -9.471 2.800 -4.238 1.00 87.88 92 VAL A N 1
ATOM 730 C CA . VAL A 1 92 ? -9.241 4.243 -4.123 1.00 87.88 92 VAL A CA 1
ATOM 731 C C . VAL A 1 92 ? -8.068 4.661 -5.002 1.00 87.88 92 VAL A C 1
ATOM 733 O O . VAL A 1 92 ? -7.071 3.935 -5.106 1.00 87.88 92 VAL A O 1
ATOM 736 N N . ASP A 1 93 ? -8.168 5.865 -5.566 1.00 84.38 93 ASP A N 1
ATOM 737 C CA . ASP A 1 93 ? -7.094 6.488 -6.340 1.00 84.38 93 ASP A CA 1
ATOM 738 C C . ASP A 1 93 ? -5.766 6.423 -5.586 1.00 84.38 93 ASP A C 1
ATOM 740 O O . ASP A 1 93 ? -5.734 6.522 -4.355 1.00 84.38 93 ASP A O 1
ATOM 744 N N . TRP A 1 94 ? -4.657 6.321 -6.318 1.00 82.12 94 TRP A N 1
ATOM 745 C CA . TRP A 1 94 ? -3.316 6.241 -5.739 1.00 82.12 94 TRP A CA 1
ATOM 746 C C . TRP A 1 94 ? -3.066 7.296 -4.648 1.00 82.12 94 TRP A C 1
ATOM 748 O O . TRP A 1 94 ? -2.683 6.971 -3.523 1.00 82.12 94 TRP A O 1
ATOM 758 N N . ALA A 1 95 ? -3.379 8.560 -4.951 1.00 79.06 95 ALA A N 1
ATOM 759 C CA . ALA A 1 95 ? -3.204 9.695 -4.043 1.00 79.06 95 ALA A CA 1
ATOM 760 C C . ALA A 1 95 ? -4.093 9.631 -2.783 1.00 79.06 95 ALA A C 1
ATOM 762 O O . ALA A 1 95 ? -3.950 10.448 -1.877 1.00 79.06 95 ALA A O 1
ATOM 763 N N . ARG A 1 96 ? -5.029 8.678 -2.718 1.00 82.75 96 ARG A N 1
ATOM 764 C CA . ARG A 1 96 ? -5.953 8.440 -1.602 1.00 82.75 96 ARG A CA 1
ATOM 765 C C . ARG A 1 96 ? -5.615 7.181 -0.794 1.00 82.75 96 ARG A C 1
ATOM 767 O O . ARG A 1 96 ? -6.363 6.825 0.116 1.00 82.75 96 ARG A O 1
ATOM 774 N N . ARG A 1 97 ? -4.478 6.531 -1.053 1.00 88.56 97 ARG A N 1
ATOM 775 C CA . ARG A 1 97 ? -4.018 5.325 -0.337 1.00 88.56 97 ARG A CA 1
ATOM 776 C C . ARG A 1 97 ? -3.285 5.665 0.950 1.00 88.56 97 ARG A C 1
ATOM 778 O O . ARG A 1 97 ? -2.093 5.419 1.093 1.00 88.56 97 ARG A O 1
ATOM 785 N N . TRP A 1 98 ? -4.020 6.242 1.889 1.00 90.38 98 TRP A N 1
ATOM 786 C CA . TRP A 1 98 ? -3.476 6.697 3.169 1.00 90.38 98 TRP A CA 1
ATOM 787 C C . TRP A 1 98 ? -3.507 5.623 4.257 1.00 90.38 98 TRP A C 1
ATOM 789 O O . TRP A 1 98 ? -2.861 5.782 5.283 1.00 90.38 98 TRP A O 1
ATOM 799 N N . TRP A 1 99 ? -4.278 4.554 4.078 1.00 93.06 99 TRP A N 1
ATOM 800 C CA . TRP A 1 99 ? -4.609 3.629 5.159 1.00 93.06 99 TRP A CA 1
ATOM 801 C C . TRP A 1 99 ? -3.656 2.436 5.218 1.00 93.06 99 TRP A C 1
ATOM 803 O O . TRP A 1 99 ? -3.317 1.864 4.186 1.00 93.06 99 TRP A O 1
ATOM 813 N N . PHE A 1 100 ? -3.244 2.036 6.423 1.00 94.88 100 PHE A N 1
ATOM 814 C CA . PHE A 1 100 ? -2.350 0.892 6.625 1.00 94.88 100 PHE A CA 1
ATOM 815 C C . PHE A 1 100 ? -2.549 0.198 7.976 1.00 94.88 100 PHE A C 1
ATOM 817 O O . PHE A 1 100 ? -3.130 0.755 8.899 1.00 94.88 100 PHE A O 1
ATOM 824 N N . CYS A 1 101 ? -2.037 -1.025 8.133 1.00 95.06 101 CYS A N 1
ATOM 825 C CA . CYS A 1 101 ? -2.067 -1.732 9.417 1.00 95.06 101 CYS A CA 1
ATOM 826 C C . CYS A 1 101 ? -0.688 -1.758 10.087 1.00 95.06 101 CYS A C 1
ATOM 828 O O . CYS A 1 101 ? 0.225 -2.425 9.599 1.00 95.06 101 CYS A O 1
ATOM 830 N N . ALA A 1 102 ? -0.562 -1.124 11.257 1.00 93.44 102 ALA A N 1
ATOM 831 C CA . ALA A 1 102 ? 0.679 -1.098 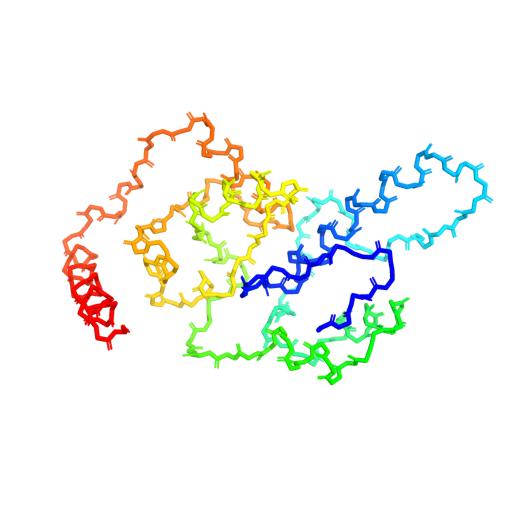12.034 1.00 93.44 102 ALA A CA 1
ATOM 832 C C . ALA A 1 102 ? 1.193 -2.504 12.399 1.00 93.44 102 ALA A C 1
ATOM 834 O O . ALA A 1 102 ? 2.395 -2.762 12.363 1.00 93.44 102 ALA A O 1
ATOM 835 N N . GLN A 1 103 ? 0.288 -3.435 12.722 1.00 94.44 103 GLN A N 1
ATOM 836 C CA . GLN A 1 103 ? 0.657 -4.809 13.078 1.00 94.44 103 GLN A CA 1
ATOM 837 C C . GLN A 1 103 ? 1.237 -5.577 11.882 1.00 94.44 103 GLN A C 1
ATOM 839 O O . GLN A 1 103 ? 2.231 -6.277 12.044 1.00 94.44 103 GLN A O 1
ATOM 844 N N . CYS A 1 104 ? 0.693 -5.392 10.670 1.00 96.19 104 CYS A N 1
ATOM 845 C CA . CYS A 1 104 ? 1.269 -5.980 9.455 1.00 96.19 104 CYS A CA 1
ATOM 846 C C . CYS A 1 104 ? 2.692 -5.479 9.204 1.00 96.19 104 CYS A C 1
ATOM 848 O O . CYS A 1 104 ? 3.577 -6.292 8.957 1.00 96.19 104 CYS A O 1
ATOM 850 N N . LEU A 1 105 ? 2.918 -4.166 9.304 1.00 95.81 105 LEU A N 1
ATOM 851 C CA . LEU A 1 105 ? 4.241 -3.582 9.062 1.00 95.81 105 LEU A CA 1
ATOM 852 C C . LEU A 1 105 ? 5.269 -4.070 10.094 1.00 95.81 105 LEU A C 1
ATOM 854 O O . LEU A 1 105 ? 6.379 -4.450 9.729 1.00 95.81 105 LEU A O 1
ATOM 858 N N . ARG A 1 106 ? 4.888 -4.139 11.378 1.00 94.75 106 ARG A N 1
ATOM 859 C CA . ARG A 1 106 ? 5.741 -4.707 12.436 1.00 94.75 106 ARG A CA 1
ATOM 860 C C . ARG A 1 106 ? 6.039 -6.189 12.203 1.00 94.75 106 ARG A C 1
ATOM 862 O O . ARG A 1 106 ? 7.175 -6.606 12.404 1.00 94.75 106 ARG A O 1
ATOM 869 N N . ALA A 1 107 ? 5.054 -6.969 11.756 1.00 94.81 107 ALA A N 1
ATOM 870 C CA . ALA A 1 107 ? 5.240 -8.384 11.441 1.00 94.81 107 ALA A CA 1
ATOM 871 C C . ALA A 1 107 ? 6.189 -8.606 10.249 1.00 94.81 107 ALA A C 1
ATOM 873 O O . ALA A 1 107 ? 6.936 -9.581 10.241 1.00 94.81 107 ALA A O 1
ATOM 874 N N . ASP A 1 108 ? 6.191 -7.711 9.258 1.00 95.25 108 ASP A N 1
ATOM 875 C CA . ASP A 1 108 ? 7.150 -7.764 8.149 1.00 95.25 108 ASP A CA 1
ATOM 876 C C . ASP A 1 108 ? 8.584 -7.550 8.651 1.00 95.25 108 ASP A C 1
ATOM 878 O O . ASP A 1 108 ? 9.451 -8.390 8.404 1.00 95.25 108 ASP A O 1
ATOM 882 N N . ILE A 1 109 ? 8.807 -6.497 9.445 1.00 94.25 109 ILE A N 1
ATOM 883 C CA . ILE A 1 109 ? 10.117 -6.199 10.045 1.00 94.25 109 ILE A CA 1
ATOM 884 C C . ILE A 1 109 ? 10.584 -7.332 10.962 1.00 94.25 109 ILE A C 1
ATOM 886 O O . ILE A 1 109 ? 11.737 -7.750 10.877 1.00 94.25 109 ILE A O 1
ATOM 890 N N . ALA A 1 110 ? 9.694 -7.881 11.793 1.00 93.31 110 ALA A N 1
ATOM 891 C CA . ALA A 1 110 ? 10.010 -9.004 12.675 1.00 93.31 110 ALA A CA 1
ATOM 892 C C . ALA A 1 110 ? 10.457 -10.263 11.905 1.00 93.31 110 ALA A C 1
ATOM 894 O O . ALA A 1 110 ? 11.207 -11.075 12.439 1.00 93.31 110 ALA A O 1
ATOM 895 N N . ARG A 1 111 ? 10.041 -10.413 10.639 1.00 92.94 111 ARG A N 1
ATOM 896 C CA . ARG A 1 111 ? 10.492 -11.479 9.726 1.00 92.94 111 ARG A CA 1
ATOM 897 C C . ARG A 1 111 ? 11.740 -11.109 8.916 1.00 92.94 111 ARG A C 1
ATOM 899 O O . ARG A 1 111 ? 12.084 -11.824 7.977 1.00 92.94 111 ARG A O 1
ATOM 906 N N . GLY A 1 112 ? 12.401 -9.995 9.231 1.00 89.12 112 GLY A N 1
ATOM 907 C CA . GLY A 1 112 ? 13.570 -9.506 8.496 1.00 89.12 112 GLY A CA 1
ATOM 908 C C . GLY A 1 112 ? 13.236 -8.963 7.104 1.00 89.12 112 GLY A C 1
ATOM 909 O O . GLY A 1 112 ? 14.092 -8.942 6.223 1.00 89.12 112 GLY A O 1
ATOM 910 N N . GLN A 1 113 ? 11.986 -8.555 6.869 1.00 91.06 113 GLN A N 1
ATOM 911 C CA . GLN A 1 113 ? 11.522 -8.040 5.585 1.00 91.06 113 GLN A CA 1
ATOM 912 C C . GLN A 1 113 ? 11.212 -6.547 5.695 1.00 91.06 113 GLN A C 1
ATOM 914 O O . GLN A 1 113 ? 10.605 -6.099 6.662 1.00 91.06 113 GLN A O 1
ATOM 919 N N . ALA A 1 114 ? 11.580 -5.768 4.673 1.00 91.75 114 ALA A N 1
ATOM 920 C CA . ALA A 1 114 ? 11.134 -4.379 4.582 1.00 91.75 114 ALA A CA 1
ATOM 921 C C . ALA A 1 114 ? 9.588 -4.308 4.560 1.00 91.75 114 ALA A C 1
ATOM 923 O O . ALA A 1 114 ? 8.973 -5.212 3.977 1.00 91.75 114 ALA A O 1
ATOM 924 N N . PRO A 1 115 ? 8.960 -3.271 5.148 1.00 94.94 115 PRO A N 1
ATOM 925 C CA . PRO A 1 115 ? 7.509 -3.207 5.283 1.00 94.94 115 PRO A CA 1
ATOM 926 C C . PRO A 1 115 ? 6.826 -3.100 3.920 1.00 94.94 115 PRO A C 1
ATOM 928 O O . PRO A 1 115 ? 7.225 -2.279 3.092 1.00 94.94 115 PRO A O 1
ATOM 931 N N . GLY A 1 116 ? 5.790 -3.910 3.693 1.00 94.81 116 GLY A N 1
ATOM 932 C CA . GLY A 1 116 ? 5.030 -3.871 2.443 1.00 94.81 116 GLY A CA 1
ATOM 933 C C . GLY A 1 116 ? 3.677 -3.173 2.555 1.00 94.81 116 GLY A C 1
ATOM 934 O O . GLY A 1 116 ? 2.997 -3.253 3.580 1.00 94.81 116 GLY A O 1
ATOM 935 N N . TRP A 1 117 ? 3.224 -2.561 1.467 1.00 95.12 117 TRP A N 1
ATOM 936 C CA . TRP A 1 117 ? 1.863 -2.049 1.340 1.00 95.12 117 TRP A CA 1
ATOM 937 C C . TRP A 1 117 ? 0.906 -3.140 0.869 1.00 95.12 117 TRP A C 1
ATOM 939 O O . TRP A 1 117 ? 1.234 -3.879 -0.060 1.00 95.12 117 TRP A O 1
ATOM 949 N N . ARG A 1 118 ? -0.271 -3.256 1.495 1.00 94.56 118 ARG A N 1
ATOM 950 C CA . ARG A 1 118 ? -1.249 -4.298 1.148 1.00 94.56 118 ARG A CA 1
ATOM 951 C C . ARG A 1 118 ? -2.366 -3.778 0.253 1.00 94.56 118 ARG A C 1
ATOM 953 O O . ARG A 1 118 ? -2.854 -2.670 0.468 1.00 94.56 118 ARG A O 1
ATOM 960 N N . LYS A 1 119 ? -2.803 -4.594 -0.709 1.00 92.88 119 LYS A N 1
ATOM 961 C CA . LYS A 1 119 ? -3.883 -4.289 -1.658 1.00 92.88 119 LYS A CA 1
ATOM 962 C C . LYS A 1 119 ? -5.208 -4.101 -0.940 1.00 92.88 119 LYS A C 1
ATOM 964 O O . LYS A 1 119 ? -5.932 -3.163 -1.255 1.00 92.88 119 LYS A O 1
ATOM 969 N N . HIS A 1 120 ? -5.492 -4.918 0.078 1.00 91.62 120 HIS A N 1
ATOM 970 C CA . HIS A 1 120 ? -6.697 -4.794 0.893 1.00 91.62 120 HIS A CA 1
ATOM 971 C C . HIS A 1 120 ? -6.841 -3.404 1.510 1.00 91.62 120 HIS A C 1
ATOM 973 O O . HIS A 1 120 ? -7.958 -2.950 1.691 1.00 91.62 120 HIS A O 1
ATOM 979 N N . TRP A 1 121 ? -5.761 -2.672 1.791 1.00 93.94 121 TRP A N 1
ATOM 980 C CA . TRP A 1 121 ? -5.862 -1.319 2.357 1.00 93.94 121 TRP A CA 1
ATOM 981 C C . TRP A 1 121 ? -6.267 -0.249 1.337 1.00 93.94 121 TRP A C 1
ATOM 983 O O . TRP A 1 121 ? -6.603 0.870 1.715 1.00 93.94 121 TRP A O 1
ATOM 993 N N . CYS A 1 122 ? -6.241 -0.587 0.049 1.00 92.38 122 CYS A N 1
ATOM 994 C CA . CYS A 1 122 ? -6.524 0.324 -1.051 1.00 92.38 122 CYS A CA 1
ATOM 995 C C . CYS A 1 122 ? -7.988 0.272 -1.510 1.00 92.38 122 CYS A C 1
ATOM 997 O O . CYS A 1 122 ? -8.331 0.944 -2.477 1.00 92.38 122 CYS A O 1
ATOM 999 N N . TYR A 1 123 ? -8.862 -0.504 -0.863 1.00 90.75 123 TYR A N 1
ATOM 1000 C CA . TYR A 1 123 ? -10.292 -0.488 -1.176 1.00 90.75 123 TYR A CA 1
ATOM 1001 C C . TYR A 1 123 ? -11.030 0.578 -0.367 1.00 90.75 123 TYR A C 1
ATOM 1003 O O . TYR A 1 123 ? -10.708 0.843 0.790 1.00 90.75 123 TYR A O 1
ATOM 1011 N N . ARG A 1 124 ? -12.064 1.170 -0.969 1.00 85.94 124 ARG A N 1
ATOM 1012 C CA . ARG A 1 124 ? -12.861 2.255 -0.375 1.00 85.94 124 ARG A CA 1
ATOM 1013 C C . ARG A 1 124 ? -13.462 1.895 0.986 1.00 85.94 124 ARG A C 1
ATOM 1015 O O . ARG A 1 124 ? -13.559 2.758 1.853 1.00 85.94 124 ARG A O 1
ATOM 1022 N N . ASP A 1 125 ? -13.846 0.635 1.157 1.00 83.81 125 ASP A N 1
ATOM 1023 C CA . ASP A 1 125 ? -14.535 0.144 2.354 1.00 83.81 125 ASP A CA 1
ATOM 1024 C C . ASP A 1 125 ? -13.571 -0.485 3.377 1.00 83.81 125 ASP A C 1
ATOM 1026 O O . ASP A 1 125 ? -13.992 -1.035 4.399 1.00 83.81 125 ASP A O 1
ATOM 1030 N N . SER A 1 126 ? -12.263 -0.406 3.122 1.00 86.44 126 SER A N 1
ATOM 1031 C CA . SER A 1 126 ? -11.247 -0.980 3.992 1.00 86.44 126 SER A CA 1
ATOM 1032 C C . SER A 1 126 ? -10.935 -0.062 5.155 1.00 86.44 126 SER A C 1
ATOM 1034 O O . SER A 1 126 ? -10.146 0.870 5.060 1.00 86.44 126 SER A O 1
ATOM 1036 N N . ILE A 1 127 ? -11.553 -0.379 6.285 1.00 85.69 127 ILE A N 1
ATOM 1037 C CA . ILE A 1 127 ? -11.335 0.295 7.571 1.00 85.69 127 ILE A CA 1
ATOM 1038 C C . ILE A 1 127 ? -10.690 -0.622 8.613 1.00 85.69 127 ILE A C 1
ATOM 1040 O O . ILE A 1 127 ? -10.227 -0.174 9.653 1.00 85.69 127 ILE A O 1
ATOM 1044 N N . VAL A 1 128 ? -10.634 -1.924 8.340 1.00 88.69 128 VAL A N 1
ATOM 1045 C CA . VAL A 1 128 ? -10.064 -2.921 9.245 1.00 88.69 128 VAL A CA 1
ATOM 1046 C C . VAL A 1 128 ? -9.104 -3.802 8.461 1.00 88.69 128 VAL A C 1
ATOM 1048 O O . VAL A 1 128 ? -9.371 -4.209 7.326 1.00 88.69 128 VAL A O 1
ATOM 1051 N N . CYS A 1 129 ? -7.976 -4.122 9.082 1.00 90.94 129 CYS A N 1
ATOM 1052 C CA . CYS A 1 129 ? -7.062 -5.137 8.597 1.00 90.94 129 CYS A CA 1
ATOM 1053 C C . CYS A 1 129 ? -7.725 -6.516 8.686 1.00 90.94 129 CYS A C 1
ATOM 1055 O O . CYS A 1 129 ? -8.011 -6.994 9.781 1.00 90.94 129 CYS A O 1
ATOM 1057 N N . SER A 1 130 ? -7.916 -7.190 7.553 1.00 87.06 130 SER A N 1
ATOM 1058 C CA . SER A 1 130 ? -8.473 -8.550 7.505 1.00 87.06 130 SER A CA 1
ATOM 1059 C C . SER A 1 130 ? -7.618 -9.571 8.270 1.00 87.06 130 SER A C 1
ATOM 1061 O O . SER A 1 130 ? -8.158 -10.453 8.936 1.00 87.06 130 SER A O 1
ATOM 1063 N N . THR A 1 131 ? -6.291 -9.413 8.259 1.00 90.25 131 THR A N 1
ATOM 1064 C CA . THR A 1 131 ? -5.358 -10.287 8.986 1.00 90.25 131 THR A CA 1
ATOM 1065 C C . THR A 1 131 ? -5.499 -10.129 10.504 1.00 90.25 131 THR A C 1
ATOM 1067 O O . THR A 1 131 ? -5.808 -11.087 11.215 1.00 90.25 131 THR A O 1
ATOM 1070 N N . HIS A 1 132 ? -5.343 -8.910 11.023 1.00 89.06 132 HIS A N 1
ATOM 1071 C CA . HIS A 1 132 ? -5.269 -8.663 12.468 1.00 89.06 132 HIS A CA 1
ATOM 1072 C C . HIS A 1 132 ? -6.619 -8.341 13.120 1.00 89.06 132 HIS A C 1
ATOM 1074 O O . HIS A 1 132 ? -6.750 -8.442 14.333 1.00 89.06 132 HIS A O 1
ATOM 1080 N N . GLY A 1 133 ? -7.644 -7.981 12.344 1.00 86.62 133 GLY A N 1
ATOM 1081 C CA . GLY A 1 133 ? -8.913 -7.475 12.880 1.00 86.62 133 GLY A CA 1
ATOM 1082 C C . GLY A 1 133 ? -8.784 -6.112 13.572 1.00 86.62 133 GLY A C 1
ATOM 1083 O O . GLY A 1 133 ? -9.651 -5.750 14.358 1.00 86.62 133 GLY A O 1
ATOM 1084 N N . ALA A 1 134 ? -7.700 -5.379 13.305 1.00 86.12 134 ALA A N 1
ATOM 1085 C CA . ALA A 1 134 ? -7.416 -4.072 13.887 1.00 86.12 134 ALA A CA 1
ATOM 1086 C C . ALA A 1 134 ? -7.744 -2.941 12.907 1.00 86.12 134 ALA A C 1
ATOM 1088 O O . ALA A 1 134 ? -7.645 -3.122 11.690 1.00 86.12 134 ALA A O 1
ATOM 1089 N N . ASP A 1 135 ? -8.088 -1.778 13.452 1.00 88.06 135 ASP A N 1
ATOM 1090 C CA . ASP A 1 135 ? -8.319 -0.554 12.688 1.00 88.06 135 ASP A CA 1
ATOM 1091 C C . ASP A 1 135 ? -7.092 -0.178 11.845 1.00 88.06 135 ASP A C 1
ATOM 1093 O O . ASP A 1 135 ? -5.942 -0.374 12.257 1.00 88.06 135 ASP A O 1
ATOM 1097 N N . LEU A 1 136 ? -7.337 0.341 10.642 1.00 91.25 136 LEU A N 1
ATOM 1098 C CA . LEU A 1 136 ? -6.269 0.909 9.826 1.00 91.25 136 LEU A CA 1
ATOM 1099 C C . LEU A 1 136 ? -5.879 2.297 10.353 1.00 91.25 136 LEU A C 1
ATOM 1101 O O . LEU A 1 136 ? -6.713 3.094 10.760 1.00 91.25 136 LEU A O 1
ATOM 1105 N N . HIS A 1 137 ? -4.592 2.601 10.318 1.00 90.69 137 HIS A N 1
ATOM 1106 C CA . HIS A 1 137 ? -4.044 3.904 10.660 1.00 90.69 137 HIS A CA 1
ATOM 1107 C C . HIS A 1 137 ? -3.914 4.754 9.400 1.00 90.69 137 HIS A C 1
ATOM 1109 O O . HIS A 1 137 ? -3.659 4.226 8.315 1.00 90.69 137 HIS A O 1
ATOM 1115 N N . ARG A 1 138 ? -4.068 6.072 9.548 1.00 90.56 138 ARG A N 1
ATOM 1116 C CA . ARG A 1 138 ? -3.817 7.024 8.465 1.00 90.56 138 ARG A CA 1
ATOM 1117 C C . ARG A 1 138 ? -2.346 7.406 8.424 1.00 90.56 138 ARG A C 1
ATOM 1119 O O . ARG A 1 138 ? -1.789 7.801 9.448 1.00 90.56 138 ARG A O 1
ATOM 1126 N N . LEU A 1 139 ? -1.750 7.353 7.243 1.00 90.19 139 LEU A N 1
ATOM 1127 C CA . LEU A 1 139 ? -0.443 7.926 6.951 1.00 90.19 139 LEU A CA 1
ATOM 1128 C C . LEU A 1 139 ? -0.524 9.452 7.054 1.00 90.19 139 LEU A C 1
ATOM 1130 O O . LEU A 1 139 ? -1.440 10.056 6.502 1.00 90.19 139 LEU A O 1
ATOM 1134 N N . GLN A 1 140 ? 0.406 10.069 7.776 1.00 88.31 140 GLN A N 1
ATOM 1135 C CA . GLN A 1 140 ? 0.432 11.527 7.958 1.00 88.31 140 GLN A CA 1
ATOM 1136 C C . GLN A 1 140 ? 1.166 12.252 6.824 1.00 88.31 140 GLN A C 1
ATOM 1138 O O . GLN A 1 140 ? 0.956 13.442 6.608 1.00 88.31 140 GLN A O 1
ATOM 1143 N N . VAL A 1 141 ? 2.000 11.533 6.071 1.00 85.12 141 VAL A N 1
ATOM 1144 C CA . VAL A 1 141 ? 2.725 12.057 4.908 1.00 85.12 141 VAL A CA 1
ATOM 1145 C C . VAL A 1 141 ? 2.063 11.625 3.605 1.00 85.12 141 VAL A C 1
ATOM 1147 O O . VAL A 1 141 ? 1.376 10.605 3.549 1.00 85.12 141 VAL A O 1
ATOM 1150 N N . GLN A 1 142 ? 2.264 12.398 2.538 1.00 83.69 142 GLN A N 1
ATOM 1151 C CA . GLN A 1 142 ? 1.706 12.063 1.231 1.00 83.69 142 GLN A CA 1
ATOM 1152 C C . GLN A 1 142 ? 2.188 10.677 0.762 1.00 83.69 142 GLN A C 1
ATOM 1154 O O . GLN A 1 142 ? 3.394 10.430 0.800 1.00 83.69 142 GLN A O 1
ATOM 1159 N N . PRO A 1 143 ? 1.295 9.774 0.302 1.00 82.94 143 PRO A N 1
ATOM 1160 C CA . PRO A 1 143 ? 1.691 8.438 -0.120 1.00 82.94 143 PRO A CA 1
ATOM 1161 C C . PRO A 1 143 ? 2.670 8.476 -1.299 1.00 82.94 143 PRO A C 1
ATOM 1163 O O . PRO A 1 143 ? 2.317 8.874 -2.409 1.00 82.94 143 PRO A O 1
ATOM 1166 N N . GLN A 1 144 ? 3.892 8.008 -1.050 1.00 83.00 144 GLN A N 1
ATOM 1167 C CA . GLN A 1 144 ? 4.929 7.775 -2.056 1.00 83.00 144 GLN A CA 1
ATOM 1168 C C . GLN A 1 144 ? 5.175 6.268 -2.236 1.00 83.00 144 GLN A C 1
ATOM 1170 O O . GLN A 1 144 ? 4.503 5.425 -1.631 1.00 83.00 144 GLN A O 1
ATOM 1175 N N . LEU A 1 145 ? 6.158 5.884 -3.052 1.00 81.38 145 LEU A N 1
ATOM 1176 C CA . LEU A 1 145 ? 6.611 4.486 -3.111 1.00 81.38 145 LEU A CA 1
ATOM 1177 C C . LEU A 1 145 ? 7.216 3.999 -1.788 1.00 81.38 145 LEU A C 1
ATOM 1179 O O . LEU A 1 145 ? 7.056 2.834 -1.436 1.00 81.38 145 LEU A O 1
ATOM 1183 N N . SER A 1 146 ? 7.828 4.903 -1.019 1.00 84.88 146 SER A N 1
ATOM 1184 C CA . SER A 1 146 ? 8.369 4.635 0.318 1.00 84.88 146 SER A CA 1
ATOM 1185 C C . SER A 1 146 ? 7.310 4.474 1.409 1.00 84.88 146 SER A C 1
ATOM 1187 O O . SER A 1 146 ? 7.672 4.157 2.539 1.00 84.88 146 SER A O 1
ATOM 1189 N N . ARG A 1 147 ? 6.014 4.629 1.097 1.00 89.88 147 ARG A N 1
ATOM 1190 C CA . ARG A 1 147 ? 4.928 4.713 2.091 1.00 89.88 147 ARG A CA 1
ATOM 1191 C C . ARG A 1 147 ? 4.909 3.591 3.130 1.00 89.88 147 ARG A C 1
ATOM 1193 O O . ARG A 1 147 ? 4.512 3.831 4.262 1.00 89.88 147 ARG A O 1
ATOM 1200 N N . GLY A 1 148 ? 5.344 2.376 2.779 1.00 92.62 148 GLY A N 1
ATOM 1201 C CA . GLY A 1 148 ? 5.461 1.273 3.741 1.00 92.62 148 GLY A CA 1
ATOM 1202 C C . GLY A 1 148 ? 6.464 1.570 4.860 1.00 92.62 148 GLY A C 1
ATOM 1203 O O . GLY A 1 148 ? 6.179 1.310 6.029 1.00 92.62 148 GLY A O 1
ATOM 1204 N N . TRP A 1 149 ? 7.607 2.163 4.512 1.00 92.25 149 TRP A N 1
ATOM 1205 C CA . TRP A 1 149 ? 8.609 2.630 5.468 1.00 92.25 149 TRP A CA 1
ATOM 1206 C C . TRP A 1 149 ? 8.122 3.847 6.244 1.00 92.25 149 TRP A C 1
ATOM 1208 O O . TRP A 1 149 ? 8.210 3.842 7.469 1.00 92.25 149 TRP A O 1
ATOM 1218 N N . ASP A 1 150 ? 7.549 4.838 5.563 1.00 91.50 150 ASP A N 1
ATOM 1219 C CA . ASP A 1 150 ? 7.041 6.055 6.208 1.00 91.50 150 ASP A CA 1
ATOM 1220 C C . ASP A 1 150 ? 5.971 5.719 7.262 1.00 91.50 150 ASP A C 1
ATOM 1222 O O . ASP A 1 150 ? 6.035 6.176 8.403 1.00 91.50 150 ASP A O 1
ATOM 1226 N N . ALA A 1 151 ? 5.043 4.819 6.922 1.00 93.94 151 ALA A N 1
ATOM 1227 C CA . ALA A 1 151 ? 4.036 4.298 7.841 1.00 93.94 151 ALA A CA 1
ATOM 1228 C C . ALA A 1 151 ? 4.648 3.537 9.023 1.00 93.94 151 ALA A C 1
ATOM 1230 O O . ALA A 1 151 ? 4.172 3.657 10.153 1.00 93.94 151 ALA A O 1
ATOM 1231 N N . PHE A 1 152 ? 5.700 2.747 8.788 1.00 93.75 152 PHE A N 1
ATOM 1232 C CA . PHE A 1 152 ? 6.388 2.040 9.864 1.00 93.75 152 PHE A CA 1
ATOM 1233 C C . PHE A 1 152 ? 7.081 3.015 10.823 1.00 93.75 152 PHE A C 1
ATOM 1235 O O . PHE A 1 152 ? 6.910 2.876 12.031 1.00 93.75 152 PHE A O 1
ATOM 1242 N N . ILE A 1 153 ? 7.790 4.027 10.314 1.00 91.81 153 ILE A N 1
ATOM 1243 C CA . ILE A 1 153 ? 8.413 5.071 11.142 1.00 91.81 153 ILE A CA 1
ATOM 1244 C C . ILE A 1 153 ? 7.354 5.823 11.951 1.00 91.81 153 ILE A C 1
ATOM 1246 O O . ILE A 1 153 ? 7.509 5.978 13.162 1.00 91.81 153 ILE A O 1
ATOM 1250 N N . GLN A 1 154 ? 6.230 6.185 11.329 1.00 92.19 154 GLN A N 1
ATOM 1251 C CA . GLN A 1 154 ? 5.099 6.792 12.030 1.00 92.19 154 GLN A CA 1
ATOM 1252 C C . GLN A 1 154 ? 4.595 5.907 13.187 1.00 92.19 154 GLN A C 1
ATOM 1254 O O . GLN A 1 154 ? 4.295 6.410 14.266 1.00 92.19 154 GLN A O 1
ATOM 1259 N N . CYS A 1 155 ? 4.558 4.578 13.020 1.00 89.12 155 CYS A N 1
ATOM 1260 C CA . CYS A 1 155 ? 4.164 3.644 14.088 1.00 89.12 155 CYS A CA 1
ATOM 1261 C C . CYS A 1 155 ? 5.134 3.582 15.273 1.00 89.12 155 CYS A C 1
ATOM 1263 O O . CYS A 1 155 ? 4.774 3.011 16.309 1.00 89.12 155 CYS A O 1
ATOM 1265 N N . LEU A 1 156 ? 6.372 4.043 15.094 1.00 86.69 156 LEU A N 1
ATOM 1266 C CA . LEU A 1 156 ? 7.360 4.151 16.167 1.00 86.69 156 LEU A CA 1
ATOM 1267 C C . LEU A 1 156 ? 7.211 5.474 16.922 1.00 86.69 156 LEU A C 1
ATOM 1269 O O . LEU A 1 156 ? 7.542 5.536 18.102 1.00 86.69 156 LEU A O 1
ATOM 1273 N N . GLN A 1 157 ? 6.719 6.507 16.238 1.00 80.00 157 GLN A N 1
ATOM 1274 C CA . GLN A 1 157 ? 6.627 7.872 16.748 1.00 80.00 157 GLN A CA 1
ATOM 1275 C C . GLN A 1 157 ? 5.282 8.166 17.425 1.00 80.00 157 GLN A C 1
ATOM 1277 O O . GLN A 1 157 ? 5.266 8.865 18.434 1.00 80.00 157 GLN A O 1
ATOM 1282 N N . ASP A 1 158 ? 4.172 7.608 16.927 1.00 63.84 158 ASP A N 1
ATOM 1283 C CA . ASP A 1 158 ? 2.830 8.038 17.331 1.00 63.84 158 ASP A CA 1
ATOM 1284 C C . ASP A 1 158 ? 1.962 6.976 18.023 1.00 63.84 158 ASP A C 1
ATOM 1286 O O . ASP A 1 158 ? 1.868 5.812 17.622 1.00 63.84 158 ASP A O 1
ATOM 1290 N N . ARG A 1 159 ? 1.228 7.455 19.041 1.00 54.72 159 ARG A N 1
ATOM 1291 C CA . ARG A 1 159 ? 0.093 6.801 19.726 1.00 54.72 159 ARG A CA 1
ATOM 1292 C C . ARG A 1 159 ? -1.248 7.479 19.398 1.00 54.72 159 ARG A C 1
ATOM 1294 O O . ARG A 1 159 ? -2.139 7.507 20.244 1.00 54.72 159 ARG A O 1
ATOM 1301 N N . LEU A 1 160 ? -1.413 8.067 18.216 1.00 55.03 160 LEU A N 1
ATOM 1302 C CA . LEU A 1 160 ? -2.598 8.883 17.932 1.00 55.03 160 LEU A CA 1
ATOM 1303 C C . LEU A 1 160 ? -3.553 8.194 16.950 1.00 55.03 160 LEU A C 1
ATOM 1305 O O . LEU A 1 160 ? -3.198 7.833 15.829 1.00 55.03 160 LEU A O 1
ATOM 1309 N N . ILE A 1 161 ? -4.787 7.992 17.418 1.00 57.06 161 ILE A N 1
ATOM 1310 C CA . ILE A 1 161 ? -5.942 7.629 16.594 1.00 57.06 161 ILE A CA 1
ATOM 1311 C C . ILE A 1 161 ? -6.362 8.900 15.849 1.00 57.06 161 ILE A C 1
ATOM 1313 O O . ILE A 1 161 ? -6.566 9.934 16.483 1.00 57.06 161 ILE A O 1
ATOM 1317 N N . ASP A 1 162 ? -6.490 8.828 14.522 1.00 62.88 162 ASP A N 1
ATOM 1318 C CA . ASP A 1 162 ? -6.926 9.965 13.702 1.00 62.88 162 ASP A CA 1
ATOM 1319 C C . ASP A 1 162 ? -8.317 10.453 14.180 1.00 62.88 162 ASP A C 1
ATOM 1321 O O . ASP A 1 162 ? -9.258 9.652 14.218 1.00 62.88 162 ASP A O 1
ATOM 1325 N N . PRO A 1 163 ? -8.484 11.744 14.534 1.00 64.88 163 PRO A N 1
ATOM 1326 C CA . PRO A 1 163 ? -9.760 12.310 14.977 1.00 64.88 163 PRO A CA 1
ATOM 1327 C C . PRO A 1 163 ? -10.925 12.062 14.009 1.00 64.88 163 PRO A C 1
ATOM 1329 O O . PRO A 1 163 ? -12.070 11.950 14.445 1.00 64.88 163 PRO A O 1
ATOM 1332 N N . ALA A 1 164 ? -10.661 11.907 12.706 1.00 64.56 164 ALA A N 1
ATOM 1333 C CA . ALA A 1 164 ? -11.674 11.579 11.701 1.00 64.56 164 ALA A CA 1
ATOM 1334 C C . ALA A 1 164 ? -12.374 10.234 11.973 1.00 64.56 164 ALA A C 1
ATOM 1336 O O . ALA A 1 164 ? -13.537 10.047 11.597 1.00 64.56 164 ALA A O 1
ATOM 1337 N N . TRP A 1 165 ? -11.710 9.319 12.689 1.00 65.44 165 TRP A N 1
ATOM 1338 C CA . TRP A 1 165 ? -12.290 8.043 13.111 1.00 65.44 165 TRP A CA 1
ATOM 1339 C C . TRP A 1 165 ? -13.345 8.235 14.189 1.00 65.44 165 TRP A C 1
ATOM 1341 O O . TRP A 1 165 ? -14.161 7.348 14.398 1.00 65.44 165 TRP A O 1
ATOM 1351 N N . GLN A 1 166 ? -13.390 9.378 14.869 1.00 70.94 166 GLN A N 1
ATOM 1352 C CA . GLN A 1 166 ? -14.362 9.627 15.930 1.00 70.94 166 GLN A CA 1
ATOM 1353 C C . GLN A 1 166 ? -15.733 10.077 15.402 1.00 70.94 166 GLN A C 1
ATOM 1355 O O . GLN A 1 166 ? -16.678 10.175 16.184 1.00 70.94 166 GLN A O 1
ATOM 1360 N N . CYS A 1 167 ? -15.898 10.318 14.093 1.00 78.56 167 CYS A N 1
ATOM 1361 C CA . CYS A 1 167 ? -17.197 10.746 13.577 1.00 78.56 167 CYS A CA 1
ATOM 1362 C C . CYS A 1 167 ? -18.256 9.627 13.684 1.00 78.56 167 CYS A C 1
ATOM 1364 O O . CYS A 1 167 ? -17.984 8.442 13.471 1.00 78.56 167 CYS A O 1
ATOM 1366 N N . GLN A 1 168 ? -19.499 9.997 14.013 1.00 81.00 168 GLN A N 1
ATOM 1367 C CA . GLN A 1 168 ? -20.551 9.037 14.375 1.00 81.00 168 GLN A CA 1
ATOM 1368 C C . GLN A 1 168 ? -20.884 8.043 13.249 1.00 81.00 168 GLN A C 1
ATOM 1370 O O . GLN A 1 168 ? -21.098 6.857 13.504 1.00 81.00 168 GLN A O 1
ATOM 1375 N N . ASN A 1 169 ? -20.899 8.508 11.996 1.00 78.50 169 ASN A N 1
ATOM 1376 C CA . ASN A 1 169 ? -21.160 7.658 10.831 1.00 78.50 169 ASN A CA 1
ATOM 1377 C C . ASN A 1 169 ? -20.067 6.606 10.648 1.00 78.50 169 ASN A C 1
ATOM 1379 O O . ASN A 1 169 ? -20.364 5.435 10.403 1.00 78.50 169 ASN A O 1
ATOM 1383 N N . PHE A 1 170 ? -18.811 7.011 10.831 1.00 75.69 170 PHE A N 1
ATOM 1384 C CA . PHE A 1 170 ? -17.680 6.103 10.772 1.00 75.69 170 PHE A CA 1
ATOM 1385 C C . PHE A 1 170 ? -17.740 5.065 11.895 1.00 75.69 170 PHE A C 1
ATOM 1387 O O . PHE A 1 170 ? -17.598 3.877 11.630 1.00 75.69 170 PHE A O 1
ATOM 1394 N N . GLN A 1 171 ? -18.048 5.478 13.127 1.00 80.50 171 GLN A N 1
ATOM 1395 C CA . GLN A 1 171 ? -18.190 4.557 14.259 1.00 80.50 171 GLN A CA 1
ATOM 1396 C C . GLN A 1 171 ? -19.281 3.502 14.022 1.00 80.50 171 GLN A C 1
ATOM 1398 O O . GLN A 1 171 ? -19.066 2.318 14.286 1.00 80.50 171 GLN A O 1
ATOM 1403 N N . ARG A 1 172 ? -20.427 3.890 13.447 1.00 81.25 172 ARG A N 1
ATOM 1404 C CA . ARG A 1 172 ? -21.497 2.943 13.077 1.00 81.25 172 ARG A CA 1
ATOM 1405 C C . ARG A 1 172 ? -21.043 1.949 12.009 1.00 81.25 172 ARG A C 1
ATOM 1407 O O . ARG A 1 172 ? -21.259 0.744 12.159 1.00 81.25 172 ARG A O 1
ATOM 1414 N N . PHE A 1 173 ? -20.398 2.438 10.949 1.00 80.62 173 PHE A N 1
ATOM 1415 C CA . PHE A 1 173 ? -19.846 1.584 9.897 1.00 80.62 173 PHE A CA 1
ATOM 1416 C C . PHE A 1 173 ? -18.795 0.617 10.459 1.00 80.62 173 PHE A C 1
ATOM 1418 O O . PHE A 1 173 ? -18.870 -0.589 10.221 1.00 80.62 173 PHE A O 1
ATOM 1425 N N . ARG A 1 174 ? -17.892 1.127 11.301 1.00 80.81 174 ARG A N 1
ATOM 1426 C CA . ARG A 1 174 ? -16.858 0.362 11.998 1.00 80.81 174 ARG A CA 1
ATOM 1427 C C . ARG A 1 174 ? -17.430 -0.775 12.826 1.00 80.81 174 ARG A C 1
ATOM 1429 O O . ARG A 1 174 ? -17.010 -1.912 12.634 1.00 80.81 174 ARG A O 1
ATOM 1436 N N . VAL A 1 175 ? -18.412 -0.510 13.687 1.00 83.50 175 VAL A N 1
ATOM 1437 C CA . VAL A 1 175 ? -19.058 -1.557 14.498 1.00 83.50 175 VAL A CA 1
ATOM 1438 C C . VAL A 1 175 ? -19.645 -2.661 13.612 1.00 83.50 175 VAL A C 1
ATOM 1440 O O . VAL A 1 175 ? -19.447 -3.843 13.888 1.00 83.50 175 VAL A O 1
ATOM 1443 N N . SER A 1 176 ? -20.320 -2.301 12.516 1.00 83.75 176 SER A N 1
ATOM 1444 C CA . SER A 1 176 ? -20.868 -3.280 11.565 1.00 83.75 176 SER A CA 1
ATOM 1445 C C . SER A 1 176 ? -19.773 -4.147 10.928 1.00 83.75 176 SER A C 1
ATOM 1447 O O . SER A 1 176 ? -19.895 -5.374 10.907 1.00 83.75 176 SER A O 1
ATOM 1449 N N . VAL A 1 177 ? -18.689 -3.536 10.439 1.00 82.19 177 VAL A N 1
ATOM 1450 C CA . VAL A 1 177 ? -17.585 -4.256 9.784 1.00 82.19 177 VAL A CA 1
ATOM 1451 C C . VAL A 1 177 ? -16.836 -5.147 10.772 1.00 82.19 177 VAL A C 1
ATOM 1453 O O . VAL A 1 177 ? -16.657 -6.331 10.493 1.00 82.19 177 VAL A O 1
ATOM 1456 N N . VAL A 1 178 ? -16.461 -4.626 11.944 1.00 83.00 178 VAL A N 1
ATOM 1457 C CA . VAL A 1 178 ? -15.764 -5.394 12.989 1.00 83.00 178 VAL A CA 1
ATOM 1458 C C . VAL A 1 178 ? -16.592 -6.609 13.406 1.00 83.00 178 VAL A C 1
ATOM 1460 O O . VAL A 1 178 ? -16.066 -7.719 13.446 1.00 83.00 178 VAL A O 1
ATOM 1463 N N . ASN A 1 179 ? -17.902 -6.443 13.618 1.00 81.69 179 ASN A N 1
ATOM 1464 C CA . ASN A 1 179 ? -18.790 -7.556 13.956 1.00 81.69 179 ASN A CA 1
ATOM 1465 C C . ASN A 1 179 ? -18.850 -8.622 12.854 1.00 81.69 179 ASN A C 1
ATOM 1467 O O . ASN A 1 179 ? -18.881 -9.816 13.154 1.00 81.69 179 ASN A O 1
ATOM 1471 N N . ARG A 1 180 ? -18.858 -8.221 11.577 1.00 81.31 180 ARG A N 1
ATOM 1472 C CA . ARG A 1 180 ? -18.821 -9.171 10.453 1.00 81.31 180 ARG A CA 1
ATOM 1473 C C . ARG A 1 180 ? -17.500 -9.935 10.407 1.00 81.31 180 ARG A C 1
ATOM 1475 O O . ARG A 1 180 ? -17.529 -11.155 10.278 1.00 81.31 180 ARG A O 1
ATOM 1482 N N . VAL A 1 181 ? -16.370 -9.243 10.559 1.00 77.94 181 VAL A N 1
ATOM 1483 C CA . VAL A 1 181 ? -15.033 -9.861 10.557 1.00 77.94 181 VAL A CA 1
ATOM 1484 C C . VAL A 1 181 ? -14.870 -10.820 11.738 1.00 77.94 181 VAL A C 1
ATOM 1486 O O . VAL A 1 181 ? -14.411 -11.943 11.546 1.00 77.94 181 VAL A O 1
ATOM 1489 N N . ALA A 1 182 ? -15.300 -10.428 12.940 1.00 79.62 182 ALA A N 1
ATOM 1490 C CA . ALA A 1 182 ? -15.259 -11.285 14.124 1.00 79.62 182 ALA A CA 1
ATOM 1491 C C . ALA A 1 182 ? -16.095 -12.561 13.933 1.00 79.62 182 ALA A C 1
ATOM 1493 O O . ALA A 1 182 ? -15.608 -13.664 14.170 1.00 79.62 182 ALA A O 1
ATOM 1494 N N . ARG A 1 183 ? -17.328 -12.431 13.422 1.00 82.75 183 ARG A N 1
ATOM 1495 C CA . ARG A 1 183 ? -18.188 -13.585 13.101 1.00 82.75 183 ARG A CA 1
ATOM 1496 C C . ARG A 1 183 ? -17.597 -14.484 12.020 1.00 82.75 183 ARG A C 1
ATOM 1498 O O . ARG A 1 183 ? -17.808 -15.687 12.072 1.00 82.75 183 ARG A O 1
ATOM 1505 N N . TRP A 1 184 ? -16.909 -13.915 11.032 1.00 78.12 184 TRP A N 1
ATOM 1506 C CA . TRP A 1 184 ? -16.237 -14.689 9.992 1.00 78.12 184 TRP A CA 1
ATOM 1507 C C . TRP A 1 184 ? -15.059 -15.486 10.558 1.00 78.12 184 TRP A C 1
ATOM 1509 O O . TRP A 1 184 ? -14.971 -16.679 10.291 1.00 78.12 184 TRP A O 1
ATOM 1519 N N . LYS A 1 185 ? -14.225 -14.875 11.413 1.00 74.81 185 LYS A N 1
ATOM 1520 C CA . LYS A 1 185 ? -13.116 -15.571 12.087 1.00 74.81 185 LYS A CA 1
ATOM 1521 C C . LYS A 1 185 ? -13.583 -16.724 12.978 1.00 74.81 185 LYS A C 1
ATOM 1523 O O . LYS A 1 185 ? -12.904 -17.732 13.040 1.00 74.81 185 LYS A O 1
ATOM 1528 N N . LEU A 1 186 ? -14.737 -16.595 13.636 1.00 78.19 186 LEU A N 1
ATOM 1529 C CA . LEU A 1 186 ? -15.317 -17.663 14.467 1.00 78.19 186 LEU A CA 1
ATOM 1530 C C . LEU A 1 186 ? -15.868 -18.855 13.663 1.00 78.19 186 LEU A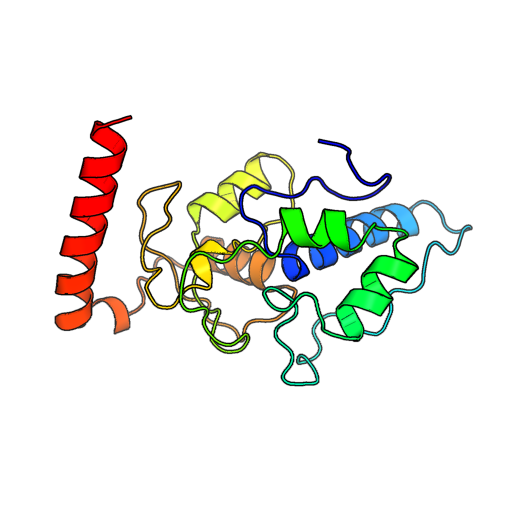 C 1
ATOM 1532 O O . LEU A 1 186 ? -16.215 -19.870 14.256 1.00 78.19 186 LEU A O 1
ATOM 1536 N N . LYS A 1 187 ? -16.027 -18.714 12.343 1.00 74.62 187 LYS A N 1
ATOM 1537 C CA . LYS A 1 187 ? -16.539 -19.766 11.451 1.00 74.62 187 LYS A CA 1
ATOM 1538 C C . LYS A 1 187 ? -15.433 -20.519 10.701 1.00 74.62 187 LYS A C 1
ATOM 1540 O O . LYS A 1 187 ? -15.769 -21.413 9.927 1.00 74.62 187 LYS A O 1
ATOM 1545 N N . GLN A 1 188 ? -14.173 -20.121 10.870 1.00 52.56 188 GLN A N 1
ATOM 1546 C CA . GLN A 1 188 ? -12.996 -20.831 10.361 1.00 52.56 188 GLN A CA 1
ATOM 1547 C C . GLN A 1 188 ? -12.428 -21.741 11.442 1.00 52.56 188 GLN A C 1
ATOM 1549 O O . GLN A 1 188 ? -11.899 -22.803 11.059 1.00 52.56 188 GLN A O 1
#

Secondary structure (DSSP, 8-state):
-PPPTTSPPPPTTB-HHHHHHHHHHHHHHHHHH-TT----PPPS--TT----SS--TTT-TT-HHHHHHHHHTT--HHHHHHHH----S-BPPGGG--EE-HHHHHHHHHTT-PPPPBGGGGBTT--B-TTT-PBPEEPSS---TTHHHHHHHHHHH-----GGGGSHHHHHHHHHHHHHHHHHHTT-

Foldseek 3Di:
DDDLPQFDDADVQFFPLQRVLQSVVSVVVVCVVCVDDPDDDDPDLPDPDDDDDDDDVQADLPDPVNVVVCVSSVHDSVVVCVRRHDDDAAFAGQQPLFWDDLVQLVVCVVVVGHFGDHRLSRHPLRQADLVPLHGIAGQPDGDDSCSRVSVNVCSVVDPDDPVVCVDPVNVVSSVVVSVVSVVVVVVD

Radius of gyration: 17.62 Å; chains: 1; bounding box: 54×34×40 Å